Protein AF-X1N1Y5-F1 (afdb_monomer_lite)

pLDDT: mean 83.63, std 13.4, range [47.91, 96.69]

Organism: NCBI:txid412755

Radius of gyration: 16.86 Å; chains: 1; bounding box: 43×41×44 Å

Structure (mmCIF, N/CA/C/O backbone):
data_AF-X1N1Y5-F1
#
_entry.id   AF-X1N1Y5-F1
#
loop_
_atom_site.group_PDB
_atom_site.id
_atom_site.type_symbol
_atom_site.label_atom_id
_atom_site.label_alt_id
_atom_site.label_comp_id
_atom_site.label_asym_id
_atom_site.label_entity_id
_atom_site.label_seq_id
_atom_site.pdbx_PDB_ins_code
_atom_site.Cartn_x
_atom_site.Cartn_y
_atom_site.Cartn_z
_atom_site.occupancy
_atom_site.B_iso_or_equiv
_atom_site.auth_seq_id
_atom_site.auth_comp_id
_atom_site.auth_asym_id
_atom_site.auth_atom_id
_atom_site.pdbx_PDB_model_num
ATOM 1 N N . MET A 1 1 ? -21.617 -23.584 -15.419 1.00 47.91 1 MET A N 1
ATOM 2 C CA . MET A 1 1 ? -20.230 -23.102 -15.599 1.00 47.91 1 MET A CA 1
ATOM 3 C C . MET A 1 1 ? -20.031 -21.918 -14.669 1.00 47.91 1 MET A C 1
ATOM 5 O O . MET A 1 1 ? -20.830 -20.995 -14.746 1.00 47.91 1 MET A O 1
ATOM 9 N N . ALA A 1 2 ? -19.065 -21.965 -13.749 1.00 52.53 2 ALA A N 1
ATOM 10 C CA . ALA A 1 2 ? -18.782 -20.828 -12.872 1.00 52.53 2 ALA A CA 1
ATOM 11 C C . ALA A 1 2 ? -18.094 -19.715 -13.680 1.00 52.53 2 ALA A C 1
ATOM 13 O O . ALA A 1 2 ? -17.108 -19.966 -14.371 1.00 52.53 2 ALA A O 1
ATOM 14 N N . THR A 1 3 ? -18.635 -18.500 -13.631 1.00 65.06 3 THR A N 1
ATOM 15 C CA . THR A 1 3 ? -18.062 -17.338 -14.316 1.00 65.06 3 THR A CA 1
ATOM 16 C C . THR A 1 3 ? -16.810 -16.882 -13.567 1.00 65.06 3 THR A C 1
ATOM 18 O O . THR A 1 3 ? -16.913 -16.446 -12.425 1.00 65.06 3 THR A O 1
ATOM 21 N N . LEU A 1 4 ? -15.637 -16.958 -14.203 1.00 63.16 4 LEU A N 1
ATOM 22 C CA . LEU A 1 4 ? -14.380 -16.446 -13.639 1.00 63.16 4 LEU A CA 1
ATOM 23 C C . LEU A 1 4 ? -14.504 -14.953 -13.303 1.00 63.16 4 LEU A C 1
ATOM 25 O O . LEU A 1 4 ? -14.965 -14.160 -14.145 1.00 63.16 4 LEU A O 1
ATOM 29 N N . THR A 1 5 ? -14.058 -14.567 -12.105 1.00 71.81 5 THR A N 1
ATOM 30 C CA . THR A 1 5 ? -14.038 -13.164 -11.668 1.00 71.81 5 THR A CA 1
ATOM 31 C C . THR A 1 5 ? -13.034 -12.349 -12.500 1.00 71.81 5 THR A C 1
ATOM 33 O O . THR A 1 5 ? -12.169 -12.905 -13.181 1.00 71.81 5 THR A O 1
ATOM 36 N N . LYS A 1 6 ? -13.134 -11.008 -12.482 1.00 68.38 6 LYS A N 1
ATOM 37 C CA . LYS A 1 6 ? -12.163 -10.117 -13.163 1.00 68.38 6 LYS A CA 1
ATOM 38 C C . LYS A 1 6 ? -10.731 -10.389 -12.680 1.00 68.38 6 LYS A C 1
ATOM 40 O O . LYS A 1 6 ? -9.799 -10.400 -13.482 1.00 68.38 6 LYS A O 1
ATOM 45 N N . HIS A 1 7 ? -10.590 -10.661 -11.386 1.00 69.00 7 HIS A N 1
ATOM 46 C CA . HIS A 1 7 ? -9.356 -11.086 -10.745 1.00 69.00 7 HIS A CA 1
ATOM 47 C C . HIS A 1 7 ? -8.820 -12.410 -11.322 1.00 69.00 7 HIS A C 1
ATOM 49 O O . HIS A 1 7 ? -7.694 -12.438 -11.820 1.00 69.00 7 HIS A O 1
ATOM 55 N N . ASP A 1 8 ? -9.641 -13.465 -11.370 1.00 68.62 8 ASP A N 1
ATOM 56 C CA . ASP A 1 8 ? -9.207 -14.787 -11.856 1.00 68.62 8 ASP A CA 1
ATOM 57 C C . ASP A 1 8 ? -8.721 -14.739 -13.312 1.00 68.62 8 ASP A C 1
ATOM 59 O O . ASP A 1 8 ? -7.741 -15.387 -13.681 1.00 68.62 8 ASP A O 1
ATOM 63 N N . ARG A 1 9 ? -9.369 -13.913 -14.146 1.00 63.34 9 ARG A N 1
ATOM 64 C CA . ARG A 1 9 ? -8.957 -13.704 -15.544 1.00 63.34 9 ARG A CA 1
ATOM 65 C C . ARG A 1 9 ? -7.604 -13.009 -15.659 1.00 63.34 9 ARG A C 1
ATOM 67 O O . ARG A 1 9 ? -6.833 -13.348 -16.551 1.00 63.34 9 ARG A O 1
ATOM 74 N N . ARG A 1 10 ? -7.304 -12.041 -14.785 1.00 68.25 10 ARG A N 1
ATOM 75 C CA . ARG A 1 10 ? -5.994 -11.369 -14.767 1.00 68.25 10 ARG A CA 1
ATOM 76 C C . ARG A 1 10 ? -4.899 -12.328 -14.340 1.00 68.25 10 ARG A C 1
ATOM 78 O O . ARG A 1 10 ? -3.896 -12.432 -15.044 1.00 68.25 10 ARG A O 1
ATOM 85 N N . LYS A 1 11 ? -5.139 -13.077 -13.264 1.00 65.44 11 LYS A N 1
ATOM 86 C CA . LYS A 1 11 ? -4.197 -14.059 -12.726 1.00 65.44 11 LYS A CA 1
ATOM 87 C C . LYS A 1 11 ? -3.811 -15.123 -13.755 1.00 65.44 11 LYS A C 1
ATOM 89 O O . LYS A 1 11 ? -2.637 -15.427 -13.890 1.00 65.44 11 LYS A O 1
ATOM 94 N N . ALA A 1 12 ? -4.765 -15.602 -14.556 1.00 59.91 12 ALA A N 1
ATOM 95 C CA . ALA A 1 12 ? -4.506 -16.572 -15.626 1.00 59.91 12 ALA A CA 1
ATOM 96 C C . ALA A 1 12 ? -3.593 -16.053 -16.757 1.00 59.91 12 ALA A C 1
ATOM 98 O O . ALA A 1 12 ? -3.075 -16.837 -17.545 1.00 59.91 12 ALA A O 1
ATOM 99 N N . THR A 1 13 ? -3.419 -14.735 -16.867 1.00 61.59 13 THR A N 1
ATOM 100 C CA . THR A 1 13 ? -2.627 -14.095 -17.931 1.00 61.59 13 THR A CA 1
ATOM 101 C C . THR A 1 13 ? -1.347 -13.440 -17.431 1.00 61.59 13 THR A C 1
ATOM 103 O O . THR A 1 13 ? -0.553 -12.970 -18.244 1.00 61.59 13 THR A O 1
ATOM 106 N N . PHE A 1 14 ? -1.168 -13.363 -16.114 1.00 65.06 14 PHE A N 1
ATOM 107 C CA . PHE A 1 14 ? 0.020 -12.795 -15.510 1.00 65.06 14 PHE A CA 1
ATOM 108 C C . PHE A 1 14 ? 1.018 -13.914 -15.238 1.00 65.06 14 PHE A C 1
ATOM 110 O O . PHE A 1 14 ? 0.713 -14.857 -14.512 1.00 65.06 14 PHE A O 1
ATOM 117 N N . ILE A 1 15 ? 2.205 -13.808 -15.823 1.00 61.16 15 ILE A N 1
ATOM 118 C CA . ILE A 1 15 ? 3.292 -14.755 -15.598 1.00 61.16 15 ILE A CA 1
ATOM 119 C C . ILE A 1 15 ? 4.326 -14.009 -14.765 1.00 61.16 15 ILE A C 1
ATOM 121 O O . ILE A 1 15 ? 5.129 -13.257 -15.315 1.00 61.16 15 ILE A O 1
ATOM 125 N N . ALA A 1 16 ? 4.267 -14.179 -13.442 1.00 63.38 16 ALA A N 1
ATOM 126 C CA . ALA A 1 16 ? 5.407 -13.833 -12.602 1.00 63.38 16 ALA A CA 1
ATOM 127 C C . ALA A 1 16 ? 6.584 -14.693 -13.071 1.00 63.38 16 ALA A C 1
ATOM 129 O O . ALA A 1 16 ? 6.420 -15.898 -13.282 1.00 63.38 16 ALA A O 1
ATOM 130 N N . GLN A 1 17 ? 7.738 -14.076 -13.299 1.00 65.62 17 GLN A N 1
ATOM 131 C CA . GLN A 1 17 ? 8.935 -14.846 -13.607 1.00 65.62 17 GLN A CA 1
ATOM 132 C C . GLN A 1 17 ? 9.501 -15.378 -12.292 1.00 65.62 17 GLN A C 1
ATOM 134 O O . GLN A 1 17 ? 9.449 -14.693 -11.271 1.00 65.62 17 GLN A O 1
ATOM 139 N N . GLU A 1 18 ? 10.047 -16.595 -12.307 1.00 68.62 18 GLU A N 1
ATOM 140 C CA . GLU A 1 18 ? 10.907 -17.078 -11.223 1.00 68.62 18 GLU A CA 1
ATOM 141 C C . GLU A 1 18 ? 12.220 -16.283 -11.273 1.00 68.62 18 GLU A C 1
ATOM 143 O O . GLU A 1 18 ? 13.237 -16.727 -11.800 1.00 68.62 18 GLU A O 1
ATOM 148 N N . TRP A 1 19 ? 12.156 -15.038 -10.811 1.00 77.44 19 TRP A N 1
ATOM 149 C CA . TRP A 1 19 ? 13.272 -14.114 -10.722 1.00 77.44 19 TRP A CA 1
ATOM 150 C C . TRP A 1 19 ? 13.382 -13.634 -9.275 1.00 77.44 19 TRP A C 1
ATOM 152 O O . TRP A 1 19 ? 12.407 -13.165 -8.686 1.00 77.44 19 TRP A O 1
ATOM 162 N N . GLU A 1 20 ? 14.572 -13.765 -8.694 1.00 80.81 20 GLU A N 1
ATOM 163 C CA . GLU A 1 20 ? 14.872 -13.237 -7.365 1.00 80.81 20 GLU A CA 1
ATOM 164 C C . GLU A 1 20 ? 15.612 -11.903 -7.511 1.00 80.81 20 GLU A C 1
ATOM 166 O O . GLU A 1 20 ? 16.655 -11.860 -8.173 1.00 80.81 20 GLU A O 1
ATOM 171 N N . PRO A 1 21 ? 15.097 -10.812 -6.918 1.00 82.56 21 PRO A N 1
ATOM 172 C CA . PRO A 1 21 ? 15.720 -9.507 -7.037 1.00 82.56 21 PRO A CA 1
ATOM 173 C C . PRO A 1 21 ? 17.034 -9.476 -6.260 1.00 82.56 21 PRO A C 1
ATOM 175 O O . PRO A 1 21 ? 17.125 -9.975 -5.136 1.00 82.56 21 PRO A O 1
ATOM 178 N N . THR A 1 22 ? 18.058 -8.860 -6.845 1.00 85.00 22 THR A N 1
ATOM 179 C CA . THR A 1 22 ? 19.325 -8.631 -6.149 1.00 85.00 22 THR A CA 1
ATOM 180 C C . THR A 1 22 ? 19.200 -7.456 -5.176 1.00 85.00 22 THR A C 1
ATOM 182 O O . THR A 1 22 ? 18.250 -6.672 -5.227 1.00 85.00 22 THR A O 1
ATOM 185 N N . ASN A 1 23 ? 20.192 -7.274 -4.299 1.00 80.44 23 ASN A N 1
ATOM 186 C CA . ASN A 1 23 ? 20.253 -6.073 -3.460 1.00 80.44 23 ASN A CA 1
ATOM 187 C C . ASN A 1 23 ? 20.317 -4.782 -4.294 1.00 80.44 23 ASN A C 1
ATOM 189 O O . ASN A 1 23 ? 19.786 -3.766 -3.865 1.00 80.44 23 ASN A O 1
ATOM 193 N N . GLU A 1 24 ? 20.929 -4.812 -5.479 1.00 81.75 24 GLU A N 1
ATOM 194 C CA . GLU A 1 24 ? 21.005 -3.647 -6.369 1.00 81.75 24 GLU A CA 1
ATOM 195 C C . GLU A 1 24 ? 19.633 -3.299 -6.963 1.00 81.75 24 GLU A C 1
ATOM 197 O O . GLU A 1 24 ? 19.314 -2.124 -7.136 1.00 81.75 24 GLU A O 1
ATOM 202 N N . ASP A 1 25 ? 18.784 -4.305 -7.199 1.00 79.56 25 ASP A N 1
ATOM 203 C CA . ASP A 1 25 ? 17.403 -4.097 -7.647 1.00 79.56 25 ASP A CA 1
ATOM 204 C C . ASP A 1 25 ? 16.499 -3.564 -6.525 1.00 79.56 25 ASP A C 1
ATOM 206 O O . ASP A 1 25 ? 15.537 -2.847 -6.790 1.00 79.56 25 ASP A O 1
ATOM 210 N N . LEU A 1 26 ? 16.786 -3.912 -5.268 1.00 80.38 26 LEU A N 1
ATOM 211 C CA . LEU A 1 26 ? 16.007 -3.460 -4.110 1.00 80.38 26 LEU A CA 1
ATOM 212 C C . LEU A 1 26 ? 16.458 -2.096 -3.581 1.00 80.38 26 LEU A C 1
ATOM 214 O O . LEU A 1 26 ? 15.669 -1.392 -2.961 1.00 80.38 26 LEU A O 1
ATOM 218 N N . PHE A 1 27 ? 17.713 -1.712 -3.808 1.00 79.69 27 PHE A N 1
ATOM 219 C CA . PHE A 1 27 ? 18.309 -0.533 -3.193 1.00 79.69 27 PHE A CA 1
ATOM 220 C C . PHE A 1 27 ? 19.074 0.298 -4.229 1.00 79.69 27 PHE A C 1
ATOM 222 O O . PHE A 1 27 ? 20.283 0.154 -4.394 1.00 79.69 27 PHE A O 1
ATOM 229 N N . ILE A 1 28 ? 18.382 1.236 -4.892 1.00 69.44 28 ILE A N 1
ATOM 230 C CA . ILE A 1 28 ? 19.045 2.219 -5.779 1.00 69.44 28 ILE A CA 1
ATOM 231 C C . ILE A 1 28 ? 19.980 3.140 -4.991 1.00 69.44 28 ILE A C 1
ATOM 233 O O . ILE A 1 28 ? 21.003 3.603 -5.492 1.00 69.44 28 ILE A O 1
ATOM 237 N N . ARG A 1 29 ? 19.605 3.446 -3.751 1.00 66.25 29 ARG A N 1
ATOM 238 C CA . ARG A 1 29 ? 20.413 4.218 -2.810 1.00 66.25 29 ARG A CA 1
ATOM 239 C C . ARG A 1 29 ? 20.795 3.302 -1.666 1.00 66.25 29 ARG A C 1
ATOM 241 O O . ARG A 1 29 ? 20.052 2.370 -1.357 1.00 66.25 29 ARG A O 1
ATOM 248 N N . LYS A 1 30 ? 21.931 3.575 -1.019 1.00 59.78 30 LYS A N 1
ATOM 249 C CA . LYS A 1 30 ? 22.292 2.828 0.185 1.00 59.78 30 LYS A CA 1
ATOM 250 C C . LYS A 1 30 ? 21.134 2.948 1.179 1.00 59.78 30 LYS A C 1
ATOM 252 O O . LYS A 1 30 ? 20.719 4.079 1.463 1.00 59.78 30 LYS A O 1
ATOM 257 N N . PRO A 1 31 ? 20.616 1.829 1.717 1.00 53.34 31 PRO A N 1
ATOM 258 C CA . PRO A 1 31 ? 19.735 1.923 2.867 1.00 53.34 31 PRO A CA 1
ATOM 259 C C . PRO A 1 31 ? 20.483 2.754 3.921 1.00 53.34 31 PRO A C 1
ATOM 261 O O . PRO A 1 31 ? 21.704 2.644 4.034 1.00 53.34 31 PRO A O 1
ATOM 264 N N . TYR A 1 32 ? 19.778 3.636 4.628 1.00 52.50 32 TYR A N 1
ATOM 265 C CA . TYR A 1 32 ? 20.315 4.537 5.665 1.00 52.50 32 TYR A CA 1
ATOM 266 C C . TYR A 1 32 ? 20.974 5.856 5.214 1.00 52.50 32 TYR A C 1
ATOM 268 O O . TYR A 1 32 ? 21.349 6.640 6.086 1.00 52.50 32 TYR A O 1
ATOM 276 N N . GLU A 1 33 ? 21.065 6.180 3.919 1.00 55.12 33 GLU A N 1
ATOM 277 C CA . GLU A 1 33 ? 21.227 7.595 3.545 1.00 55.12 33 GLU A CA 1
ATOM 278 C C . GLU A 1 33 ? 19.933 8.331 3.910 1.00 55.12 33 GLU A C 1
ATOM 280 O O . GLU A 1 33 ? 18.844 7.907 3.519 1.00 55.12 33 GLU A O 1
ATOM 285 N N . THR A 1 34 ? 20.032 9.383 4.728 1.00 54.69 34 THR A N 1
ATOM 286 C CA . THR A 1 34 ? 18.868 10.153 5.177 1.00 54.69 34 THR A CA 1
ATOM 287 C C . THR A 1 34 ? 18.046 10.579 3.968 1.00 54.69 34 THR A C 1
ATOM 289 O O . THR A 1 34 ? 18.563 11.218 3.047 1.00 54.69 34 THR A O 1
ATOM 292 N N . GLU A 1 35 ? 16.762 10.208 3.951 1.00 54.19 35 GLU A N 1
ATOM 293 C CA . GLU A 1 35 ? 15.853 10.683 2.918 1.00 54.19 35 GLU A CA 1
ATOM 294 C C . GLU A 1 35 ? 15.901 12.205 2.893 1.00 54.19 35 GLU A C 1
ATOM 296 O O . GLU A 1 35 ? 15.598 12.877 3.882 1.00 54.19 35 GLU A O 1
ATOM 301 N N . ARG A 1 36 ? 16.315 12.758 1.752 1.00 54.81 36 ARG A N 1
ATOM 302 C CA . ARG A 1 36 ? 16.158 14.184 1.503 1.00 54.81 36 ARG A CA 1
ATOM 303 C C . ARG A 1 36 ? 14.665 14.426 1.355 1.00 54.81 36 ARG A C 1
ATOM 305 O O . ARG A 1 36 ? 14.071 13.991 0.373 1.00 54.81 36 ARG A O 1
ATOM 312 N N . THR A 1 37 ? 14.080 15.115 2.325 1.00 54.22 37 THR A N 1
ATOM 313 C CA . THR A 1 37 ? 12.660 15.493 2.354 1.00 54.22 37 THR A CA 1
ATOM 314 C C . THR A 1 37 ? 12.238 16.370 1.173 1.00 54.22 37 THR A C 1
ATOM 316 O O . THR A 1 37 ? 11.045 16.519 0.934 1.00 54.22 37 THR A O 1
ATOM 319 N N . ASP A 1 38 ? 13.203 16.888 0.406 1.00 53.03 38 ASP A N 1
ATOM 320 C CA . ASP A 1 38 ? 12.993 17.828 -0.699 1.00 53.03 38 ASP A CA 1
ATOM 321 C C . ASP A 1 38 ? 13.296 17.209 -2.072 1.00 53.03 38 ASP A C 1
ATOM 323 O O . ASP A 1 38 ? 13.673 17.911 -3.012 1.00 53.03 38 ASP A O 1
ATOM 327 N N . SER A 1 39 ? 13.186 15.884 -2.211 1.00 60.94 39 SER A N 1
ATOM 328 C CA . SER A 1 39 ? 13.459 15.259 -3.503 1.00 60.94 39 SER A CA 1
ATOM 329 C C . SER A 1 39 ? 12.374 15.594 -4.522 1.00 60.94 39 SER A C 1
ATOM 331 O O . SER A 1 39 ? 11.194 15.317 -4.299 1.00 60.94 39 SER A O 1
ATOM 333 N N . THR A 1 40 ? 12.768 16.164 -5.659 1.00 66.50 40 THR A N 1
ATOM 334 C CA . THR A 1 40 ? 11.831 16.451 -6.754 1.00 66.50 40 THR A CA 1
ATOM 335 C C . THR A 1 40 ? 11.291 15.155 -7.369 1.00 66.50 40 THR A C 1
ATOM 337 O O . THR A 1 40 ? 11.913 14.095 -7.262 1.00 66.50 40 THR A O 1
ATOM 340 N N . LEU A 1 41 ? 10.167 15.241 -8.093 1.00 71.25 41 LEU A N 1
ATOM 341 C CA . LEU A 1 41 ? 9.625 14.131 -8.893 1.00 71.25 41 LEU A CA 1
ATOM 342 C C . LEU A 1 41 ? 10.714 13.433 -9.732 1.00 71.25 41 LEU A C 1
ATOM 344 O O . LEU A 1 41 ? 10.756 12.208 -9.798 1.00 71.25 41 LEU A O 1
ATOM 348 N N . TYR A 1 42 ? 11.622 14.207 -10.332 1.00 74.81 42 TYR A N 1
ATOM 349 C CA . TYR A 1 42 ? 12.708 13.688 -11.165 1.00 74.81 42 TYR A CA 1
ATOM 350 C C . TYR A 1 42 ? 13.728 12.856 -10.383 1.00 74.81 42 TYR A C 1
ATOM 352 O O . TYR A 1 42 ? 14.263 11.889 -10.916 1.00 74.81 42 TYR A O 1
ATOM 360 N N . GLU A 1 43 ? 13.982 13.195 -9.120 1.00 77.69 43 GLU A N 1
ATOM 361 C CA . GLU A 1 43 ? 14.930 12.463 -8.275 1.00 77.69 43 GLU A CA 1
ATOM 362 C C . GLU A 1 43 ? 14.352 11.150 -7.737 1.00 77.69 43 GLU A C 1
ATOM 364 O O . GLU A 1 43 ? 15.111 10.215 -7.468 1.00 77.69 43 GLU A O 1
ATOM 369 N N . LYS A 1 44 ? 13.023 11.084 -7.579 1.00 81.06 44 LYS A N 1
ATOM 370 C CA . LYS A 1 44 ? 12.291 9.885 -7.142 1.00 81.06 44 LYS A CA 1
ATOM 371 C C . LYS A 1 44 ? 11.923 8.955 -8.292 1.00 81.06 44 LYS A C 1
ATOM 373 O O . LYS A 1 44 ? 11.738 7.763 -8.074 1.00 81.06 44 LYS A O 1
ATOM 378 N N . LEU A 1 45 ? 11.882 9.462 -9.523 1.00 86.81 45 LEU A N 1
ATOM 379 C CA . LEU A 1 45 ? 11.486 8.676 -10.685 1.00 86.81 45 LEU A CA 1
ATOM 380 C C . LEU A 1 45 ? 12.315 7.390 -10.893 1.00 86.81 45 LEU A C 1
ATOM 382 O O . LEU A 1 45 ? 11.698 6.355 -11.142 1.00 86.81 45 LEU A O 1
ATOM 386 N N . PRO A 1 46 ? 13.659 7.381 -10.754 1.00 88.94 46 PRO A N 1
ATOM 387 C CA . PRO A 1 46 ? 14.429 6.140 -10.851 1.00 88.94 46 PRO A CA 1
ATOM 388 C C . PRO A 1 46 ? 14.010 5.106 -9.799 1.00 88.94 46 PRO A C 1
ATOM 390 O O . PRO A 1 46 ? 13.812 3.944 -10.136 1.00 88.94 46 PRO A O 1
ATOM 393 N N . GLU A 1 47 ? 13.806 5.544 -8.551 1.00 88.81 47 GLU A N 1
ATOM 394 C CA . GLU A 1 47 ? 13.327 4.711 -7.434 1.00 88.81 47 GLU A CA 1
ATOM 395 C C . GLU A 1 47 ? 11.973 4.081 -7.761 1.00 88.81 47 GLU A C 1
ATOM 397 O O . GLU A 1 47 ? 11.800 2.867 -7.669 1.00 88.81 47 GLU A O 1
ATOM 402 N N . TRP A 1 48 ? 11.034 4.893 -8.244 1.00 91.38 48 TRP A N 1
ATOM 403 C CA . TRP A 1 48 ? 9.704 4.432 -8.630 1.00 91.38 48 TRP A CA 1
ATOM 404 C C . TRP A 1 48 ? 9.729 3.435 -9.780 1.00 91.38 48 TRP A C 1
ATOM 406 O O . TRP A 1 48 ? 9.000 2.445 -9.736 1.00 91.38 48 TRP A O 1
ATOM 416 N N . LEU A 1 49 ? 10.556 3.671 -10.800 1.00 93.12 49 LEU A N 1
ATOM 417 C CA . LEU A 1 49 ? 10.636 2.791 -11.963 1.00 93.12 49 LEU A CA 1
ATOM 418 C C . LEU A 1 49 ? 11.293 1.453 -11.633 1.00 93.12 49 LEU A C 1
ATOM 420 O O . LEU A 1 49 ? 10.815 0.421 -12.106 1.00 93.12 49 LEU A O 1
ATOM 424 N N . THR A 1 50 ? 12.333 1.442 -10.800 1.00 93.12 50 THR A N 1
ATOM 425 C CA . THR A 1 50 ? 12.942 0.189 -10.337 1.00 93.12 50 THR A CA 1
ATOM 426 C C . THR A 1 50 ? 11.978 -0.592 -9.457 1.00 93.12 50 THR A C 1
ATOM 428 O O . THR A 1 50 ? 11.758 -1.772 -9.719 1.00 93.12 50 THR A O 1
ATOM 431 N N . ASN A 1 51 ? 11.320 0.060 -8.492 1.00 94.31 51 ASN A N 1
ATOM 432 C CA . ASN A 1 51 ? 10.297 -0.592 -7.674 1.00 94.31 51 ASN A CA 1
ATOM 433 C C . ASN A 1 51 ? 9.186 -1.180 -8.546 1.00 94.31 51 ASN A C 1
ATOM 435 O O . ASN A 1 51 ? 8.817 -2.339 -8.377 1.00 94.31 51 ASN A O 1
ATOM 439 N N . TRP A 1 52 ? 8.694 -0.412 -9.524 1.00 94.56 52 TRP A N 1
ATOM 440 C CA . TRP A 1 52 ? 7.686 -0.888 -10.467 1.00 94.56 52 TRP A CA 1
ATOM 441 C C . TRP A 1 52 ? 8.159 -2.123 -11.231 1.00 94.56 52 TRP A C 1
ATOM 443 O O . TRP A 1 52 ? 7.418 -3.101 -11.314 1.00 94.56 52 TRP A O 1
ATOM 453 N N . ARG A 1 53 ? 9.393 -2.107 -11.756 1.00 93.38 53 ARG A N 1
ATOM 454 C CA . ARG A 1 53 ? 9.980 -3.244 -12.475 1.00 93.38 53 ARG A CA 1
ATOM 455 C C . ARG A 1 53 ? 10.045 -4.480 -11.582 1.00 93.38 53 ARG A C 1
ATOM 457 O O . ARG A 1 53 ? 9.557 -5.528 -11.988 1.00 93.38 53 ARG A O 1
ATOM 464 N N . VAL A 1 54 ? 10.581 -4.360 -10.368 1.00 92.56 54 VAL A N 1
ATOM 465 C CA . VAL A 1 54 ? 10.693 -5.492 -9.434 1.00 92.56 54 VAL A CA 1
ATOM 466 C C . VAL A 1 54 ? 9.317 -6.027 -9.050 1.00 92.56 54 VAL A C 1
ATOM 468 O O . VAL A 1 54 ? 9.101 -7.241 -9.036 1.00 92.56 54 VAL A O 1
ATOM 471 N N . ASN A 1 55 ? 8.366 -5.137 -8.769 1.00 93.06 55 ASN A N 1
ATOM 472 C CA . ASN A 1 55 ? 6.994 -5.514 -8.450 1.00 93.06 55 ASN A CA 1
ATOM 473 C C . ASN A 1 55 ? 6.342 -6.253 -9.621 1.00 93.06 55 ASN A C 1
ATOM 475 O O . ASN A 1 55 ? 5.712 -7.286 -9.410 1.00 93.06 55 ASN A O 1
ATOM 479 N N . TYR A 1 56 ? 6.540 -5.773 -10.849 1.00 90.75 56 TYR A N 1
ATOM 480 C CA . TYR A 1 56 ? 6.044 -6.418 -12.059 1.00 90.75 56 TYR A CA 1
ATOM 481 C C . TYR A 1 56 ? 6.709 -7.781 -12.312 1.00 90.75 56 TYR A C 1
ATOM 483 O O . TYR A 1 56 ? 6.022 -8.744 -12.618 1.00 90.75 56 TYR A O 1
ATOM 491 N N . GLU A 1 57 ? 8.025 -7.906 -12.171 1.00 86.94 57 GLU A N 1
ATOM 492 C CA . GLU A 1 57 ? 8.731 -9.152 -12.501 1.00 86.94 57 GLU A CA 1
ATOM 493 C C . GLU A 1 57 ? 8.538 -10.241 -11.429 1.00 86.94 57 GLU A C 1
ATOM 495 O O . GLU A 1 57 ? 8.444 -11.418 -11.778 1.00 86.94 57 GLU A O 1
ATOM 500 N N . THR A 1 58 ? 8.422 -9.859 -10.147 1.00 79.81 58 THR A N 1
ATOM 501 C CA . THR A 1 58 ? 8.491 -10.809 -9.012 1.00 79.81 58 THR A CA 1
ATOM 502 C C . THR A 1 58 ? 7.223 -10.939 -8.185 1.00 79.81 58 THR A C 1
ATOM 504 O O . THR A 1 58 ? 6.863 -12.037 -7.773 1.00 79.81 58 THR A O 1
ATOM 507 N N . ILE A 1 59 ? 6.561 -9.824 -7.874 1.00 80.81 59 ILE A N 1
ATOM 508 C CA . ILE A 1 59 ? 5.411 -9.830 -6.959 1.00 80.81 59 ILE A CA 1
ATOM 509 C C . ILE A 1 59 ? 4.129 -10.087 -7.745 1.00 80.81 59 ILE A C 1
ATOM 511 O O . ILE A 1 59 ? 3.223 -10.782 -7.280 1.00 80.81 59 ILE A O 1
ATOM 515 N N . GLY A 1 60 ? 4.068 -9.513 -8.942 1.00 77.12 60 GLY A N 1
ATOM 516 C CA . GLY A 1 60 ? 2.865 -9.398 -9.732 1.00 77.12 60 GLY A CA 1
ATOM 517 C C . GLY A 1 60 ? 1.794 -8.522 -9.095 1.00 77.12 60 GLY A C 1
ATOM 518 O O . GLY A 1 60 ? 1.932 -7.995 -7.990 1.00 77.12 60 GLY A O 1
ATOM 519 N N . PHE A 1 61 ? 0.692 -8.362 -9.825 1.00 82.19 61 PHE A N 1
ATOM 520 C CA . PHE A 1 61 ? -0.470 -7.604 -9.373 1.00 82.19 61 PHE A CA 1
ATOM 521 C C . PHE A 1 61 ? -1.674 -8.542 -9.278 1.00 82.19 61 PHE A C 1
ATOM 523 O O . PHE A 1 61 ? -2.282 -8.891 -10.288 1.00 82.19 61 PHE A O 1
ATOM 530 N N . ASP A 1 62 ? -1.992 -8.978 -8.057 1.00 77.44 62 ASP A N 1
ATOM 531 C CA . ASP A 1 62 ? -3.071 -9.937 -7.788 1.00 77.44 62 ASP A CA 1
ATOM 532 C C . ASP A 1 62 ? -4.446 -9.295 -8.056 1.00 77.44 62 ASP A C 1
ATOM 534 O O . ASP A 1 62 ? -5.109 -9.570 -9.061 1.00 77.44 62 ASP A O 1
ATOM 538 N N . ARG A 1 63 ? -4.868 -8.378 -7.182 1.00 91.44 63 ARG A N 1
ATOM 539 C CA . ARG A 1 63 ? -6.128 -7.628 -7.284 1.00 91.44 63 ARG A CA 1
ATOM 540 C C . ARG A 1 63 ? -5.846 -6.170 -7.574 1.00 91.44 63 ARG A C 1
ATOM 542 O O . ARG A 1 63 ? -4.827 -5.642 -7.142 1.00 91.44 63 ARG A O 1
ATOM 549 N N . THR A 1 64 ? -6.754 -5.488 -8.256 1.00 93.62 64 THR A N 1
ATOM 550 C CA . THR A 1 64 ? -6.659 -4.025 -8.373 1.00 93.62 64 THR A CA 1
ATOM 551 C C . THR A 1 64 ? -7.585 -3.346 -7.397 1.00 93.62 64 THR A C 1
ATOM 553 O O . THR A 1 64 ? -8.493 -3.979 -6.871 1.00 93.62 64 THR A O 1
ATOM 556 N N . ILE A 1 65 ? -7.405 -2.046 -7.178 1.00 92.31 65 ILE A N 1
ATOM 557 C CA . ILE A 1 65 ? -8.302 -1.294 -6.295 1.00 92.31 65 ILE A CA 1
ATOM 558 C C . ILE A 1 65 ? -9.784 -1.378 -6.711 1.00 92.31 65 ILE A C 1
ATOM 560 O O . ILE A 1 65 ? -10.670 -1.272 -5.876 1.00 92.31 65 ILE A O 1
ATOM 564 N N . GLU A 1 66 ? -10.080 -1.659 -7.980 1.00 91.12 66 GLU A N 1
ATOM 565 C CA . GLU A 1 66 ? -11.453 -1.914 -8.439 1.00 91.12 66 GLU A CA 1
ATOM 566 C C . GLU A 1 66 ? -12.082 -3.184 -7.837 1.00 91.12 66 GLU A C 1
ATOM 568 O O . GLU A 1 66 ? -13.305 -3.300 -7.817 1.00 91.12 66 GLU A O 1
ATOM 573 N N . ASP A 1 67 ? -11.265 -4.137 -7.377 1.00 92.88 67 ASP A N 1
ATOM 574 C CA . ASP A 1 67 ? -11.716 -5.349 -6.685 1.00 92.88 67 ASP A CA 1
ATOM 575 C C . ASP A 1 67 ? -11.882 -5.124 -5.170 1.00 92.88 67 ASP A C 1
ATOM 577 O O . ASP A 1 67 ? -12.332 -6.030 -4.464 1.00 92.88 67 ASP A O 1
ATOM 581 N N . LEU A 1 68 ? -11.483 -3.956 -4.646 1.00 92.12 68 LEU A N 1
ATOM 582 C CA . LEU A 1 68 ? -11.621 -3.639 -3.228 1.00 92.12 68 LEU A CA 1
ATOM 583 C C . LEU A 1 68 ? -13.117 -3.625 -2.861 1.00 92.12 68 LEU A C 1
ATOM 585 O O . LEU A 1 68 ? -13.912 -2.982 -3.558 1.00 92.12 68 LEU A O 1
ATOM 589 N N . PRO A 1 69 ? -13.540 -4.317 -1.784 1.00 90.56 69 PRO A N 1
ATOM 590 C CA . PRO A 1 69 ? -14.933 -4.304 -1.366 1.00 90.56 69 PRO A CA 1
ATOM 591 C C . PRO A 1 69 ? -15.420 -2.876 -1.132 1.00 90.56 69 PRO A C 1
ATOM 593 O O . PRO A 1 69 ? -14.768 -2.091 -0.447 1.00 90.56 69 PRO A O 1
ATOM 596 N N . ARG A 1 70 ? -16.591 -2.536 -1.679 1.00 87.12 70 ARG A N 1
ATOM 597 C CA . ARG A 1 70 ? -17.209 -1.236 -1.409 1.00 87.12 70 ARG A CA 1
ATOM 598 C C . ARG A 1 70 ? -17.610 -1.169 0.055 1.00 87.12 70 ARG A C 1
ATOM 600 O O . ARG A 1 70 ? -18.479 -1.927 0.487 1.00 87.12 70 ARG A O 1
ATOM 607 N N . ILE A 1 71 ? -17.020 -0.232 0.783 1.00 83.94 71 ILE A N 1
ATOM 608 C CA . ILE A 1 71 ? -17.356 0.003 2.182 1.00 83.94 71 ILE A CA 1
ATOM 609 C C . ILE A 1 71 ? -18.419 1.103 2.256 1.00 83.94 71 ILE A C 1
ATOM 611 O O . ILE A 1 71 ? -18.381 2.075 1.501 1.00 83.94 71 ILE A O 1
ATOM 615 N N . LYS A 1 72 ? -19.433 0.904 3.103 1.00 83.81 72 LYS A N 1
ATOM 616 C CA . LYS A 1 72 ? -20.534 1.852 3.317 1.00 83.81 72 LYS A CA 1
ATOM 617 C C . LYS A 1 72 ? -20.376 2.520 4.679 1.00 83.81 72 LYS A C 1
ATOM 619 O O . LYS A 1 72 ? -19.929 1.876 5.622 1.00 83.81 72 LYS A O 1
ATOM 624 N N . GLY A 1 73 ? -20.837 3.762 4.786 1.00 90.00 73 GLY A N 1
ATOM 625 C CA . GLY A 1 73 ? -20.808 4.529 6.031 1.00 90.00 73 GLY A CA 1
ATOM 626 C C . GLY A 1 73 ? -19.670 5.551 6.079 1.00 90.00 73 GLY A C 1
ATOM 627 O O . GLY A 1 73 ? -18.994 5.772 5.070 1.00 90.00 73 GLY A O 1
ATOM 628 N N . PRO A 1 74 ? -19.488 6.220 7.228 1.00 93.94 74 PRO A N 1
ATOM 629 C CA . PRO A 1 74 ? -18.442 7.217 7.385 1.00 93.94 74 PRO A CA 1
ATOM 630 C C . PRO A 1 74 ? -17.060 6.561 7.301 1.00 93.94 74 PRO A C 1
ATOM 632 O O . PRO A 1 74 ? -16.843 5.453 7.796 1.00 93.94 74 PRO A O 1
ATOM 635 N N . THR A 1 75 ? -16.121 7.266 6.675 1.00 93.25 75 THR A N 1
ATOM 636 C CA . THR A 1 75 ? -14.722 6.848 6.558 1.00 93.25 75 THR A CA 1
ATOM 637 C C . THR A 1 75 ? -13.828 7.937 7.129 1.00 93.25 75 THR A C 1
ATOM 639 O O . THR A 1 75 ? -14.018 9.113 6.820 1.00 93.25 75 THR A O 1
ATOM 642 N N . LEU A 1 76 ? -12.860 7.545 7.952 1.00 93.69 76 LEU A N 1
ATOM 643 C CA . LEU A 1 76 ? -11.770 8.401 8.396 1.00 93.69 76 LEU A CA 1
ATOM 644 C C . LEU A 1 76 ? -10.474 7.960 7.734 1.00 93.69 76 LEU A C 1
ATOM 646 O O . LEU A 1 76 ? -10.106 6.786 7.776 1.00 93.69 76 LEU A O 1
ATOM 650 N N . ILE A 1 77 ? -9.773 8.936 7.171 1.00 91.56 77 ILE A N 1
ATOM 651 C CA . ILE A 1 77 ? -8.411 8.779 6.680 1.00 91.56 77 ILE A CA 1
ATOM 652 C C . ILE A 1 77 ? -7.480 9.247 7.792 1.00 91.56 77 ILE A C 1
ATOM 654 O O . ILE A 1 77 ? -7.555 10.391 8.241 1.00 91.56 77 ILE A O 1
ATOM 658 N N . VAL A 1 78 ? -6.626 8.345 8.257 1.00 91.19 78 VAL A N 1
ATOM 659 C CA . VAL A 1 78 ? -5.691 8.586 9.347 1.00 91.19 78 VAL A CA 1
ATOM 660 C C . VAL A 1 78 ? -4.282 8.547 8.794 1.00 91.19 78 VAL A C 1
ATOM 662 O O . VAL A 1 78 ? -3.752 7.488 8.456 1.00 91.19 78 VAL A O 1
ATOM 665 N N . ASP A 1 79 ? -3.670 9.720 8.761 1.00 87.31 79 ASP A N 1
ATOM 666 C CA . ASP A 1 79 ? -2.242 9.879 8.545 1.00 87.31 79 ASP A CA 1
ATOM 667 C C . ASP A 1 79 ? -1.537 10.127 9.883 1.00 87.31 79 ASP A C 1
ATOM 669 O O . ASP A 1 79 ? -2.124 10.639 10.839 1.00 87.31 79 ASP A O 1
ATOM 673 N N . ASN A 1 80 ? -0.270 9.743 9.963 1.00 78.56 80 ASN A N 1
ATOM 674 C CA . ASN A 1 80 ? 0.567 9.954 11.131 1.00 78.56 80 ASN A CA 1
ATOM 675 C C . ASN A 1 80 ? 1.800 10.737 10.698 1.00 78.56 80 ASN A C 1
ATOM 677 O O . ASN A 1 80 ? 2.845 10.170 10.378 1.00 78.56 80 ASN A O 1
ATOM 681 N N . SER A 1 81 ? 1.657 12.060 10.664 1.00 66.31 81 SER A N 1
ATOM 682 C CA . SER A 1 81 ? 2.781 12.940 10.373 1.00 66.31 81 SER A CA 1
ATOM 683 C C . SER A 1 81 ? 3.840 12.847 11.478 1.00 66.31 81 SER A C 1
ATOM 685 O O . SER A 1 81 ? 3.560 12.494 12.625 1.00 66.31 81 SER A O 1
ATOM 687 N N . MET A 1 82 ? 5.085 13.194 11.142 1.00 60.19 82 MET A N 1
ATOM 688 C CA . MET A 1 82 ? 6.246 13.128 12.049 1.00 60.19 82 MET A CA 1
ATOM 689 C C . MET A 1 82 ? 6.096 13.955 13.339 1.00 60.19 8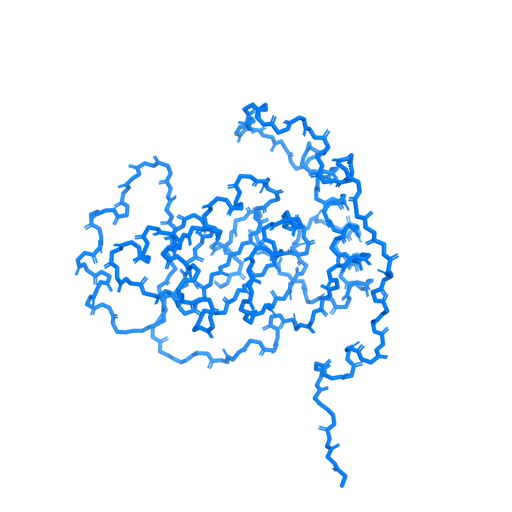2 MET A C 1
ATOM 691 O O . MET A 1 82 ? 6.941 13.870 14.224 1.00 60.19 82 MET A O 1
ATOM 695 N N . THR A 1 83 ? 5.041 14.763 13.462 1.00 60.34 83 THR A N 1
ATOM 696 C CA . THR A 1 83 ? 4.792 15.639 14.612 1.00 60.34 83 THR A CA 1
ATOM 697 C C . THR A 1 83 ? 4.116 14.932 15.792 1.00 60.34 83 THR A C 1
ATOM 699 O O . THR A 1 83 ? 3.902 15.565 16.825 1.00 60.34 83 THR A O 1
ATOM 702 N N . GLY A 1 84 ? 3.774 13.640 15.672 1.00 66.50 84 GLY A N 1
ATOM 703 C CA . GLY A 1 84 ? 3.205 12.853 16.777 1.00 66.50 84 GLY A CA 1
ATOM 704 C C . GLY A 1 84 ? 1.802 13.302 17.202 1.00 66.50 84 GLY A C 1
ATOM 705 O O . GLY A 1 84 ? 1.362 13.031 18.317 1.00 66.50 84 GLY A O 1
ATOM 706 N N . SER A 1 85 ? 1.080 14.012 16.331 1.00 78.12 85 SER A N 1
ATOM 707 C CA . SER A 1 85 ? -0.247 14.558 16.635 1.00 78.12 85 SER A CA 1
ATOM 708 C C . SER A 1 85 ? -1.324 13.484 16.812 1.00 78.12 85 SER A C 1
ATOM 710 O O . SER A 1 85 ? -2.306 13.732 17.514 1.00 78.12 85 SER A O 1
ATOM 712 N N . LEU A 1 86 ? -1.130 12.290 16.239 1.00 85.81 86 LEU A N 1
ATOM 713 C CA . LEU A 1 86 ? -2.096 11.190 16.296 1.00 85.81 86 LEU A CA 1
ATOM 714 C C . LEU A 1 86 ? -2.421 10.758 17.735 1.00 85.81 86 LEU A C 1
ATOM 716 O O . LEU A 1 86 ? -3.570 10.424 18.016 1.00 85.81 86 LEU A O 1
ATOM 720 N N . ASP A 1 87 ? -1.460 10.852 18.663 1.00 86.06 87 ASP A N 1
ATOM 721 C CA . ASP A 1 87 ? -1.646 10.484 20.076 1.00 86.06 87 ASP A CA 1
ATOM 722 C C . ASP A 1 87 ? -2.816 11.228 20.736 1.00 86.06 87 ASP A C 1
ATOM 724 O O . ASP A 1 87 ? -3.558 10.658 21.536 1.00 86.06 87 ASP A O 1
ATOM 728 N N . LYS A 1 88 ? -3.051 12.483 20.338 1.00 88.56 88 LYS A N 1
ATOM 729 C CA . LYS A 1 88 ? -4.146 13.312 20.865 1.00 88.56 88 LYS A CA 1
ATOM 730 C C . LYS A 1 88 ? -5.527 12.847 20.401 1.00 88.56 88 LYS A C 1
ATOM 732 O O . LYS A 1 88 ? -6.529 13.223 21.003 1.00 88.56 88 LYS A O 1
ATOM 737 N N . HIS A 1 89 ? -5.586 12.054 19.333 1.00 90.75 89 HIS A N 1
ATOM 738 C CA . HIS A 1 89 ? -6.826 11.614 18.701 1.00 90.75 89 HIS A CA 1
ATOM 739 C C . HIS A 1 89 ? -7.164 10.145 18.986 1.00 90.75 89 HIS A C 1
ATOM 741 O O . HIS A 1 89 ? -8.281 9.730 18.685 1.00 90.75 89 HIS A O 1
ATOM 747 N N . ILE A 1 90 ? -6.266 9.371 19.609 1.00 91.94 90 ILE A N 1
ATOM 748 C CA . ILE A 1 90 ? -6.457 7.930 19.865 1.00 91.94 90 ILE A CA 1
ATOM 749 C C . ILE A 1 90 ? -7.769 7.635 20.600 1.00 91.94 90 ILE A C 1
ATOM 751 O O . ILE A 1 90 ? -8.534 6.775 20.170 1.00 91.94 90 ILE A O 1
ATOM 755 N N . GLU A 1 91 ? -8.081 8.373 21.666 1.00 93.69 91 GLU A N 1
ATOM 756 C CA . GLU A 1 91 ? -9.301 8.125 22.449 1.00 93.69 91 GLU A CA 1
ATOM 757 C C . GLU A 1 91 ? -10.591 8.481 21.697 1.00 93.69 91 GLU A C 1
ATOM 759 O O . GLU A 1 91 ? -11.644 7.903 21.968 1.00 93.69 91 GLU A O 1
ATOM 764 N N . ALA A 1 92 ? -10.526 9.403 20.734 1.00 93.06 92 ALA A N 1
ATOM 765 C CA . ALA A 1 92 ? -11.643 9.675 19.834 1.00 93.06 92 ALA A CA 1
ATOM 766 C C . ALA A 1 92 ? -11.761 8.583 18.760 1.00 93.06 92 ALA A C 1
ATOM 768 O O . ALA A 1 92 ? -12.863 8.116 18.483 1.00 93.06 92 ALA A O 1
ATOM 769 N N . LEU A 1 93 ? -10.632 8.129 18.206 1.00 94.25 93 LEU A N 1
ATOM 770 C CA . LEU A 1 93 ? -10.586 7.079 17.187 1.00 94.25 93 LEU A CA 1
ATOM 771 C C . LEU A 1 93 ? -11.107 5.735 17.706 1.00 94.25 93 LEU A C 1
ATOM 773 O O . LEU A 1 93 ? -11.833 5.062 16.986 1.00 94.25 93 LEU A O 1
ATOM 777 N N . LYS A 1 94 ? -10.837 5.373 18.967 1.00 94.38 94 LYS A N 1
ATOM 778 C CA . LYS A 1 94 ? -11.411 4.165 19.597 1.00 94.38 94 LYS A CA 1
ATOM 779 C C . LYS A 1 94 ? -12.941 4.163 19.652 1.00 94.38 94 LYS A C 1
ATOM 781 O O . LYS A 1 94 ? -13.542 3.101 19.752 1.00 94.38 94 LYS A O 1
ATOM 786 N N . LYS A 1 95 ? -13.563 5.345 19.646 1.00 94.94 95 LYS A N 1
ATOM 787 C CA . LYS A 1 95 ? -15.023 5.520 19.701 1.00 94.94 95 LYS A CA 1
ATOM 788 C C . LYS A 1 95 ? -15.641 5.699 18.317 1.00 94.94 95 LYS A C 1
ATOM 790 O O . LYS A 1 95 ? -16.856 5.837 18.217 1.00 94.94 95 LYS A O 1
ATOM 795 N N . PHE A 1 96 ? -14.825 5.782 17.268 1.00 95.38 96 PHE A N 1
ATOM 796 C CA . PHE A 1 96 ? -15.317 6.001 15.921 1.00 95.38 96 PHE A CA 1
ATOM 797 C C . PHE A 1 96 ? -15.924 4.713 15.361 1.00 95.38 96 PHE A C 1
ATOM 799 O O . PHE A 1 96 ? -15.245 3.700 15.218 1.00 95.38 96 PHE A O 1
ATOM 806 N N . GLU A 1 97 ? -17.205 4.780 15.007 1.00 92.75 97 GLU A N 1
ATOM 807 C CA . GLU A 1 97 ? -17.914 3.706 14.321 1.00 92.75 97 GLU A CA 1
ATOM 808 C C . GLU A 1 97 ? -17.928 3.990 12.819 1.00 92.75 97 GLU A C 1
ATOM 810 O O . GLU A 1 97 ? -18.666 4.844 12.324 1.00 92.75 97 GLU A O 1
ATOM 815 N N . GLY A 1 98 ? -17.079 3.287 12.080 1.00 93.00 98 GLY A N 1
ATOM 816 C CA . GLY A 1 98 ? -16.9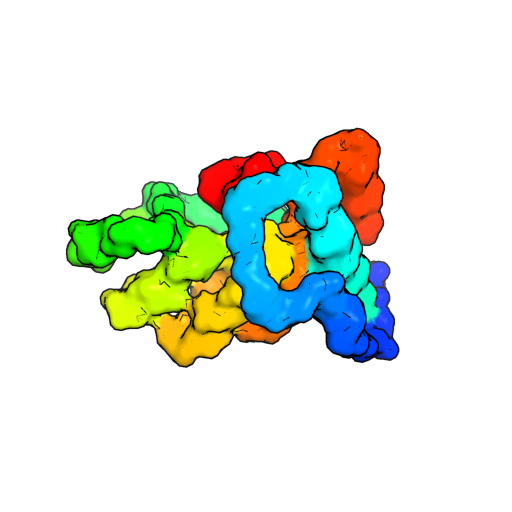63 3.461 10.642 1.00 93.00 98 GLY A CA 1
ATOM 817 C C . GLY A 1 98 ? -15.717 2.796 10.090 1.00 93.00 98 GLY A C 1
ATOM 818 O O . GLY A 1 98 ? -15.128 1.916 10.712 1.00 93.00 98 GLY A O 1
ATOM 819 N N . THR A 1 99 ? -15.324 3.230 8.900 1.00 94.62 99 THR A N 1
ATOM 820 C CA . THR A 1 99 ? -14.137 2.708 8.222 1.00 94.62 99 THR A CA 1
ATOM 821 C C . THR A 1 99 ? -12.922 3.535 8.581 1.00 94.62 99 THR A C 1
ATOM 823 O O . THR A 1 99 ? -12.938 4.753 8.417 1.00 94.62 99 THR A O 1
ATOM 826 N N . ILE A 1 100 ? -11.853 2.882 9.016 1.00 95.31 100 ILE A N 1
ATOM 827 C CA . ILE A 1 100 ? -10.559 3.521 9.222 1.00 95.31 100 ILE A CA 1
ATOM 828 C C . ILE A 1 100 ? -9.632 3.110 8.087 1.00 95.31 100 ILE A C 1
ATOM 830 O O . ILE A 1 100 ? -9.306 1.934 7.910 1.00 95.31 100 ILE A O 1
ATOM 834 N N . LEU A 1 101 ? -9.199 4.106 7.329 1.00 94.25 101 LEU A N 1
ATOM 835 C CA . LEU A 1 101 ? -8.159 3.989 6.327 1.00 94.25 101 LEU A CA 1
ATOM 836 C C . LEU A 1 101 ? -6.892 4.598 6.900 1.00 94.25 101 LEU A C 1
ATOM 838 O O . LEU A 1 101 ? -6.852 5.776 7.238 1.00 94.25 101 LEU A O 1
ATOM 842 N N . SER A 1 102 ? -5.854 3.790 7.015 1.00 93.56 102 SER A N 1
ATOM 843 C CA . SER A 1 102 ? -4.564 4.210 7.525 1.00 93.56 102 SER A CA 1
ATOM 844 C C . SER A 1 102 ? -3.588 4.473 6.385 1.00 93.56 102 SER A C 1
ATOM 846 O O . SER A 1 102 ? -3.460 3.664 5.469 1.00 93.56 102 SER A O 1
ATOM 848 N N . CYS A 1 103 ? -2.884 5.595 6.465 1.00 89.31 103 CYS A N 1
ATOM 849 C CA . CYS A 1 103 ? -1.824 5.979 5.545 1.00 89.31 103 CYS A CA 1
ATOM 850 C C . CYS A 1 103 ? -0.468 5.494 6.069 1.00 89.31 103 CYS A C 1
ATOM 852 O O . CYS A 1 103 ? -0.070 5.885 7.168 1.00 89.31 103 CYS A O 1
ATOM 854 N N . ASP A 1 104 ? 0.256 4.690 5.288 1.00 83.62 104 ASP A N 1
ATOM 855 C CA . ASP A 1 104 ? 1.656 4.313 5.512 1.00 83.62 104 ASP A CA 1
ATOM 856 C C . ASP A 1 104 ? 1.967 3.944 6.983 1.00 83.62 104 ASP A C 1
ATOM 858 O O . ASP A 1 104 ? 1.621 2.875 7.490 1.00 83.62 104 ASP A O 1
ATOM 862 N N . ARG A 1 105 ? 2.610 4.879 7.694 1.00 83.81 105 ARG A N 1
ATOM 863 C CA . ARG A 1 105 ? 3.104 4.768 9.069 1.00 83.81 105 ARG A CA 1
ATOM 864 C C . ARG A 1 105 ? 2.040 4.974 10.147 1.00 83.81 105 ARG A C 1
ATOM 866 O O . ARG A 1 105 ? 2.367 4.954 11.330 1.00 83.81 105 ARG A O 1
ATOM 873 N N . ALA A 1 106 ? 0.789 5.248 9.803 1.00 89.50 106 ALA A N 1
ATOM 874 C CA . ALA A 1 106 ? -0.272 5.332 10.803 1.00 89.50 106 ALA A CA 1
ATOM 875 C C . ALA A 1 106 ? -0.670 3.940 11.319 1.00 89.50 106 ALA A C 1
ATOM 877 O O . ALA A 1 106 ? -1.078 3.820 12.474 1.00 89.50 106 ALA A O 1
ATOM 878 N N . ALA A 1 107 ? -0.479 2.891 10.512 1.00 91.81 107 ALA A N 1
ATOM 879 C CA . ALA A 1 107 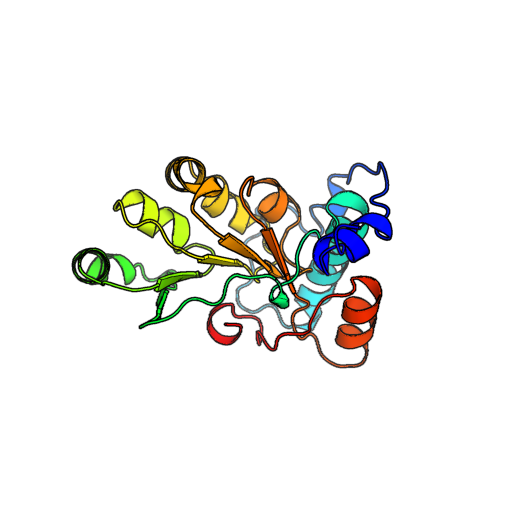? -1.000 1.558 10.800 1.00 91.81 107 ALA A CA 1
ATOM 880 C C . ALA A 1 107 ? -0.425 0.988 12.102 1.00 91.81 107 ALA A C 1
ATOM 882 O O . ALA A 1 107 ? -1.178 0.604 12.993 1.00 91.81 107 ALA A O 1
ATOM 883 N N . TRP A 1 108 ? 0.904 1.018 12.264 1.00 90.88 108 TRP A N 1
ATOM 884 C CA . TRP A 1 108 ? 1.552 0.488 13.471 1.00 90.88 108 TRP A CA 1
ATOM 885 C C . TRP A 1 108 ? 1.106 1.210 14.742 1.00 90.88 108 TRP A C 1
ATOM 887 O O . TRP A 1 108 ? 0.904 0.580 15.780 1.00 90.88 108 TRP A O 1
ATOM 897 N N . LYS A 1 109 ? 0.906 2.528 14.659 1.00 90.75 109 LYS A N 1
ATOM 898 C CA . LYS A 1 109 ? 0.497 3.343 15.796 1.00 90.75 109 LYS A CA 1
ATOM 899 C C . LYS A 1 109 ? -0.943 3.024 16.193 1.00 90.75 109 LYS A C 1
ATOM 901 O O . LYS A 1 109 ? -1.206 2.827 17.374 1.00 90.75 109 LYS A O 1
ATOM 906 N N . LEU A 1 110 ? -1.847 2.913 15.219 1.00 94.19 110 LEU A N 1
ATOM 907 C CA . LEU A 1 110 ? -3.232 2.499 15.452 1.00 94.19 110 LEU A CA 1
ATOM 908 C C . LEU A 1 110 ? -3.296 1.110 16.099 1.00 94.19 110 LEU A C 1
ATOM 910 O O . LEU A 1 110 ? -3.887 0.976 17.173 1.00 94.19 110 LEU A O 1
ATOM 914 N N . CYS A 1 111 ? -2.609 0.117 15.524 1.00 94.56 111 CYS A N 1
ATOM 915 C CA . CYS A 1 111 ? -2.610 -1.247 16.055 1.00 94.56 111 CYS A CA 1
ATOM 916 C C . CYS A 1 111 ? -2.020 -1.320 17.472 1.00 94.56 111 CYS A C 1
ATOM 918 O O . CYS A 1 111 ? -2.579 -1.997 18.330 1.00 94.56 111 CYS A O 1
ATOM 920 N N . THR A 1 112 ? -0.964 -0.550 17.769 1.00 92.50 112 THR A N 1
ATOM 921 C CA . THR A 1 112 ? -0.377 -0.464 19.124 1.00 92.50 112 THR A CA 1
ATOM 922 C C . THR A 1 112 ? -1.389 0.027 20.170 1.00 92.50 112 THR A C 1
ATOM 924 O O . THR A 1 112 ? -1.306 -0.336 21.342 1.00 92.50 112 THR A O 1
ATOM 927 N N . HIS A 1 113 ? -2.371 0.832 19.762 1.00 93.38 113 HIS A N 1
ATOM 928 C CA . HIS A 1 113 ? -3.447 1.320 20.627 1.00 93.38 113 HIS A CA 1
ATOM 929 C C . HIS A 1 113 ? -4.744 0.499 20.526 1.00 93.38 113 HIS A C 1
ATOM 931 O O . HIS A 1 113 ? -5.780 0.938 21.036 1.00 93.38 113 HIS A O 1
ATOM 937 N N . GLY A 1 114 ? -4.694 -0.685 19.906 1.00 94.69 114 GLY A N 1
ATOM 938 C CA . GLY A 1 114 ? -5.834 -1.591 19.759 1.00 94.69 114 GLY A CA 1
ATOM 939 C C . GLY A 1 114 ? -6.864 -1.143 18.720 1.00 94.69 114 GLY A C 1
ATOM 940 O O . GLY A 1 114 ? -8.005 -1.592 18.768 1.00 94.69 114 GLY A O 1
ATOM 941 N N . ILE A 1 115 ? -6.491 -0.243 17.806 1.00 96.06 115 ILE A N 1
ATOM 942 C CA . ILE A 1 115 ? -7.342 0.201 16.700 1.00 96.06 115 ILE A CA 1
ATOM 943 C C . ILE A 1 115 ? -6.873 -0.516 15.434 1.00 96.06 115 ILE A C 1
ATOM 945 O O . ILE A 1 115 ? -5.785 -0.242 14.931 1.00 96.06 115 ILE A O 1
ATOM 949 N N . VAL A 1 116 ? -7.695 -1.418 14.904 1.00 95.88 116 VAL A N 1
ATOM 950 C CA . VAL A 1 116 ? -7.382 -2.147 13.669 1.00 95.88 116 VAL A CA 1
ATOM 951 C C . VAL A 1 116 ? -7.958 -1.379 12.476 1.00 95.88 116 VAL A C 1
ATOM 953 O O . VAL A 1 116 ? -9.179 -1.229 12.394 1.00 95.88 116 VAL A O 1
ATOM 956 N N . PRO A 1 117 ? -7.129 -0.858 11.553 1.00 95.50 117 PRO A N 1
ATOM 957 C CA . PRO A 1 117 ? -7.640 -0.202 10.357 1.00 95.50 117 PRO A CA 1
ATOM 958 C C . PRO A 1 117 ? -8.309 -1.217 9.423 1.00 95.50 117 PRO A C 1
ATOM 960 O O . PRO A 1 117 ? -7.900 -2.368 9.333 1.00 95.50 117 PRO A O 1
ATOM 963 N N . ASN A 1 118 ? -9.311 -0.790 8.661 1.00 95.56 118 ASN A N 1
ATOM 964 C CA . ASN A 1 118 ? -9.911 -1.635 7.625 1.00 95.56 118 ASN A CA 1
ATOM 965 C C . ASN A 1 118 ? -9.031 -1.683 6.373 1.00 95.56 118 ASN A C 1
ATOM 967 O O . ASN A 1 118 ? -8.970 -2.698 5.679 1.00 95.56 118 ASN A O 1
ATOM 971 N N . ILE A 1 119 ? -8.374 -0.562 6.071 1.00 95.31 119 ILE A N 1
ATOM 972 C CA . ILE A 1 119 ? -7.504 -0.395 4.911 1.00 95.31 119 ILE A CA 1
ATOM 973 C C . ILE A 1 119 ? -6.176 0.190 5.378 1.00 95.31 119 ILE A C 1
ATOM 975 O O . ILE A 1 119 ? -6.158 1.141 6.156 1.00 95.31 119 ILE A O 1
ATOM 979 N N . VAL A 1 120 ? -5.071 -0.337 4.859 1.00 94.50 120 VAL A N 1
ATOM 980 C CA . VAL A 1 120 ? -3.755 0.305 4.934 1.00 94.50 120 VAL A CA 1
ATOM 981 C C . VAL A 1 120 ? -3.335 0.660 3.518 1.00 94.50 120 VAL A C 1
ATOM 983 O O . VAL A 1 120 ? -3.135 -0.224 2.689 1.00 94.50 120 VAL A O 1
ATOM 986 N N . GLY A 1 121 ? -3.246 1.954 3.234 1.00 92.88 121 GLY A N 1
ATOM 987 C CA . GLY A 1 121 ? -2.790 2.482 1.959 1.00 92.88 121 GLY A CA 1
ATOM 988 C C . GLY A 1 121 ? -1.305 2.830 2.003 1.00 92.88 121 GLY A C 1
ATOM 989 O O . GLY A 1 121 ? -0.858 3.460 2.961 1.00 92.88 121 GLY A O 1
ATOM 990 N N . ASN A 1 122 ? -0.554 2.468 0.964 1.00 91.75 122 ASN A N 1
ATOM 991 C CA . ASN A 1 122 ? 0.846 2.852 0.811 1.00 91.75 122 ASN A CA 1
ATOM 992 C C . ASN A 1 122 ? 1.153 3.316 -0.619 1.00 91.75 122 ASN A C 1
ATOM 994 O O . ASN A 1 122 ? 0.936 2.586 -1.589 1.00 91.75 122 ASN A O 1
ATOM 998 N N . VAL A 1 123 ? 1.649 4.551 -0.738 1.00 88.06 123 VAL A N 1
ATOM 999 C CA . VAL A 1 123 ? 2.167 5.128 -2.000 1.00 88.06 123 VAL A CA 1
ATOM 1000 C C . VAL A 1 123 ? 3.672 5.339 -1.975 1.00 88.06 123 VAL A C 1
ATOM 1002 O O . VAL A 1 123 ? 4.271 5.564 -3.025 1.00 88.06 123 VAL A O 1
ATOM 1005 N N . ASP A 1 124 ? 4.265 5.309 -0.785 1.00 85.25 124 ASP A N 1
ATOM 1006 C CA . ASP A 1 124 ? 5.660 5.655 -0.587 1.00 85.25 124 ASP A CA 1
ATOM 1007 C C . ASP A 1 124 ? 6.577 4.539 -1.113 1.00 85.25 124 ASP A C 1
ATOM 1009 O O . ASP A 1 124 ? 6.392 3.347 -0.843 1.00 85.25 124 ASP A O 1
ATOM 1013 N N . SER A 1 125 ? 7.562 4.942 -1.909 1.00 87.88 125 SER A N 1
ATOM 1014 C CA . SER A 1 125 ? 8.565 4.065 -2.505 1.00 87.88 125 SER A CA 1
ATOM 1015 C C . SER A 1 125 ? 9.709 3.722 -1.557 1.00 87.88 125 SER A C 1
ATOM 1017 O O . SER A 1 125 ? 10.530 2.867 -1.893 1.00 87.88 125 SER A O 1
ATOM 1019 N N . SER A 1 126 ? 9.749 4.364 -0.388 1.00 85.44 126 SER A N 1
ATOM 1020 C CA . SER A 1 126 ? 10.814 4.227 0.590 1.00 85.44 126 SER A CA 1
ATOM 1021 C C . SER A 1 126 ? 10.888 2.828 1.196 1.00 85.44 126 SER A C 1
ATOM 1023 O O . SER A 1 126 ? 9.892 2.256 1.654 1.00 85.44 126 SER A O 1
ATOM 1025 N N . PHE A 1 127 ? 12.110 2.302 1.310 1.00 85.69 127 PHE A N 1
ATOM 1026 C CA . PHE A 1 127 ? 12.373 1.060 2.043 1.00 85.69 127 PHE A CA 1
ATOM 1027 C C . PHE A 1 127 ? 11.996 1.176 3.528 1.00 85.69 127 PHE A C 1
ATOM 1029 O O . PHE A 1 127 ? 11.698 0.169 4.169 1.00 85.69 127 PHE A O 1
ATOM 1036 N N . LEU A 1 128 ? 11.969 2.397 4.080 1.00 84.44 128 LEU A N 1
A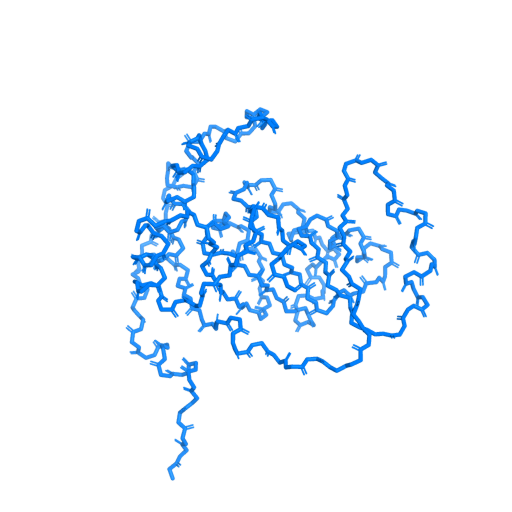TOM 1037 C CA . LEU A 1 128 ? 11.628 2.656 5.478 1.00 84.44 128 LEU A CA 1
ATOM 1038 C C . LEU A 1 128 ? 10.188 2.266 5.814 1.00 84.44 128 LEU A C 1
ATOM 1040 O O . LEU A 1 128 ? 9.891 2.019 6.982 1.00 84.44 128 LEU A O 1
ATOM 1044 N N . CYS A 1 129 ? 9.299 2.171 4.823 1.00 86.56 129 CYS A N 1
ATOM 1045 C CA . CYS A 1 129 ? 7.914 1.771 5.045 1.00 86.56 129 CYS A CA 1
ATOM 1046 C C . CYS A 1 129 ? 7.780 0.330 5.554 1.00 86.56 129 CYS A C 1
ATOM 1048 O O . CYS A 1 129 ? 6.798 0.017 6.234 1.00 86.56 129 CYS A O 1
ATOM 1050 N N . ILE A 1 130 ? 8.781 -0.525 5.302 1.00 89.88 130 ILE A N 1
ATOM 1051 C CA . ILE A 1 130 ? 8.763 -1.922 5.743 1.00 89.88 130 ILE A CA 1
ATOM 1052 C C . ILE A 1 130 ? 8.600 -2.030 7.259 1.00 89.88 130 ILE A C 1
ATOM 1054 O O . ILE A 1 130 ? 7.839 -2.867 7.726 1.00 89.88 130 ILE A O 1
ATOM 1058 N N . GLN A 1 131 ? 9.233 -1.140 8.030 1.00 86.50 131 GLN A N 1
ATOM 1059 C CA . GLN A 1 131 ? 9.243 -1.218 9.494 1.00 86.50 131 GLN A CA 1
ATOM 1060 C C . GLN A 1 131 ? 7.851 -1.008 10.111 1.00 86.50 131 GLN A C 1
ATOM 1062 O O . GLN A 1 131 ? 7.593 -1.445 11.231 1.00 86.50 131 GLN A O 1
ATOM 1067 N N . PHE A 1 132 ? 6.953 -0.324 9.394 1.00 87.81 132 PHE A N 1
ATOM 1068 C CA . PHE A 1 132 ? 5.594 -0.066 9.863 1.00 87.81 132 PHE A CA 1
ATOM 1069 C C . PHE A 1 132 ? 4.670 -1.235 9.538 1.00 87.81 132 PHE A C 1
ATOM 1071 O O . PHE A 1 132 ? 3.823 -1.583 10.354 1.00 87.81 132 PHE A O 1
ATOM 1078 N N . VAL A 1 133 ? 4.854 -1.850 8.369 1.00 89.06 133 VAL A N 1
ATOM 1079 C CA . VAL A 1 133 ? 4.063 -3.005 7.931 1.00 89.06 133 VAL A CA 1
ATOM 1080 C C . VAL A 1 133 ? 4.512 -4.285 8.635 1.00 89.06 133 VAL A C 1
ATOM 1082 O O . VAL A 1 133 ? 3.675 -5.052 9.097 1.00 89.06 133 VAL A O 1
ATOM 1085 N N . ASP A 1 134 ? 5.821 -4.490 8.780 1.00 90.69 134 ASP A N 1
ATOM 1086 C CA . ASP A 1 134 ? 6.420 -5.650 9.452 1.00 90.69 134 ASP A CA 1
ATOM 1087 C C . ASP A 1 134 ? 6.376 -5.546 10.989 1.00 90.69 134 ASP A C 1
ATOM 1089 O O . ASP A 1 134 ? 6.901 -6.391 11.715 1.00 90.69 134 ASP A O 1
ATOM 1093 N N . ASN A 1 135 ? 5.726 -4.509 11.521 1.00 92.31 135 ASN A N 1
ATOM 1094 C CA . ASN A 1 135 ? 5.561 -4.349 12.954 1.00 92.31 135 ASN A CA 1
ATOM 1095 C C . ASN A 1 135 ? 4.701 -5.493 13.539 1.00 92.31 135 ASN A C 1
ATOM 1097 O O . ASN A 1 135 ? 3.621 -5.765 13.003 1.00 92.31 135 ASN A O 1
ATOM 1101 N N . PRO A 1 136 ? 5.101 -6.124 14.664 1.00 94.88 136 PRO A N 1
ATOM 1102 C CA . PRO A 1 136 ? 4.350 -7.227 15.264 1.00 94.88 136 PRO A CA 1
ATOM 1103 C C . PRO A 1 136 ? 2.875 -6.917 15.535 1.00 94.88 136 PRO A C 1
ATOM 1105 O O . PRO A 1 136 ? 2.034 -7.794 15.359 1.00 94.88 136 PRO A O 1
ATOM 1108 N N . GLU A 1 137 ? 2.540 -5.682 15.917 1.00 94.62 137 GLU A N 1
ATOM 1109 C CA . GLU A 1 137 ? 1.154 -5.282 16.181 1.00 94.62 137 GLU A CA 1
ATOM 1110 C C . GLU A 1 137 ? 0.328 -5.168 14.897 1.00 94.62 137 GLU A C 1
ATOM 1112 O O . GLU A 1 137 ? -0.860 -5.466 14.907 1.00 94.62 137 GLU A O 1
ATOM 1117 N N . VAL A 1 138 ? 0.938 -4.811 13.765 1.00 94.62 138 VAL A N 1
ATOM 1118 C CA . VAL A 1 138 ? 0.251 -4.833 12.461 1.00 94.62 138 VAL A CA 1
ATOM 1119 C C . VAL A 1 138 ? 0.101 -6.265 11.962 1.00 94.62 138 VAL A C 1
ATOM 1121 O O . VAL A 1 138 ? -0.976 -6.653 11.509 1.00 94.62 138 VAL A O 1
ATOM 1124 N N . ARG A 1 139 ? 1.156 -7.078 12.094 1.00 95.38 139 ARG A N 1
ATOM 1125 C CA . ARG A 1 139 ? 1.185 -8.471 11.624 1.00 95.38 139 ARG A CA 1
ATOM 1126 C C . ARG A 1 139 ? 0.072 -9.332 12.215 1.00 95.38 139 ARG A C 1
ATOM 1128 O O . ARG A 1 139 ? -0.475 -10.163 11.498 1.00 95.38 139 ARG A O 1
ATOM 1135 N N . LYS A 1 140 ? -0.306 -9.105 13.478 1.00 96.38 140 LYS A N 1
ATOM 1136 C CA . LYS A 1 140 ? -1.420 -9.812 14.143 1.00 96.38 140 LYS A CA 1
ATOM 1137 C C . LYS A 1 140 ? -2.764 -9.658 13.422 1.00 96.38 140 LYS A C 1
ATOM 1139 O O . LYS A 1 140 ? -3.605 -10.538 13.555 1.00 96.38 140 LYS A O 1
ATOM 1144 N N . HIS A 1 141 ? -2.948 -8.574 12.669 1.00 96.69 141 HIS A N 1
ATOM 1145 C CA . HIS A 1 141 ? -4.227 -8.188 12.069 1.00 96.69 141 HIS A CA 1
ATOM 1146 C C . HIS A 1 141 ? -4.214 -8.192 10.531 1.00 96.69 141 HIS A C 1
ATOM 1148 O O . HIS A 1 141 ? -5.179 -7.759 9.905 1.00 96.69 141 HIS A O 1
ATOM 1154 N N . MET A 1 142 ? -3.147 -8.672 9.880 1.00 94.31 142 MET A N 1
ATOM 1155 C CA . MET A 1 142 ? -3.007 -8.590 8.415 1.00 94.31 142 MET A CA 1
ATOM 1156 C C . MET A 1 142 ? -4.143 -9.266 7.635 1.00 94.31 142 MET A C 1
ATOM 1158 O O . MET A 1 142 ? -4.493 -8.800 6.553 1.00 94.31 142 MET A O 1
ATOM 1162 N N . ASP A 1 143 ? -4.750 -10.323 8.175 1.00 95.38 143 ASP A N 1
ATOM 1163 C CA . ASP A 1 143 ? -5.874 -11.008 7.523 1.00 95.38 143 ASP A CA 1
ATOM 1164 C C . ASP A 1 143 ? -7.170 -10.172 7.543 1.00 95.38 143 ASP A C 1
ATOM 1166 O O . ASP A 1 143 ? -8.025 -10.281 6.649 1.00 95.38 143 ASP A O 1
ATOM 1170 N N . GLU A 1 144 ? -7.295 -9.283 8.530 1.00 95.19 144 GLU A N 1
ATOM 1171 C CA . GLU A 1 144 ? -8.416 -8.357 8.710 1.00 95.19 144 GLU A CA 1
ATOM 1172 C C . GLU A 1 144 ? -8.262 -7.104 7.838 1.00 95.19 144 GLU A C 1
ATOM 1174 O O . GLU A 1 144 ? -9.253 -6.550 7.361 1.00 95.19 144 GLU A O 1
ATOM 1179 N N . ILE A 1 145 ? -7.017 -6.699 7.578 1.00 95.62 145 ILE A N 1
ATOM 1180 C CA . ILE A 1 145 ? -6.668 -5.468 6.869 1.00 95.62 145 ILE A CA 1
ATOM 1181 C C . ILE A 1 145 ? -6.629 -5.695 5.349 1.00 95.62 145 ILE A C 1
ATOM 1183 O O . ILE A 1 145 ? -6.048 -6.653 4.832 1.00 95.62 145 ILE A O 1
ATOM 1187 N N . HIS A 1 146 ? -7.189 -4.753 4.592 1.00 95.62 146 HIS A N 1
ATOM 1188 C CA . HIS A 1 146 ? -6.957 -4.638 3.154 1.00 95.62 146 HIS A CA 1
ATOM 1189 C C . HIS A 1 146 ? -5.749 -3.738 2.866 1.00 95.62 146 HIS A C 1
ATOM 1191 O O . HIS A 1 146 ? -5.798 -2.533 3.096 1.00 95.62 146 HIS A O 1
ATOM 1197 N N . GLY A 1 147 ? -4.667 -4.306 2.340 1.00 95.31 147 GLY A N 1
ATOM 1198 C CA . GLY A 1 147 ? -3.495 -3.543 1.913 1.00 95.31 147 GLY A CA 1
ATOM 1199 C C . GLY A 1 147 ? -3.687 -2.987 0.502 1.00 95.31 147 GLY A C 1
ATOM 1200 O O . GLY A 1 147 ? -3.910 -3.755 -0.431 1.00 95.31 147 GLY A O 1
ATOM 1201 N N . VAL A 1 148 ? -3.605 -1.671 0.330 1.00 95.12 148 VAL A N 1
ATOM 1202 C CA . VAL A 1 148 ? -3.755 -0.979 -0.957 1.00 95.12 148 VAL A CA 1
ATOM 1203 C C . VAL A 1 148 ? -2.428 -0.315 -1.310 1.00 95.12 148 VAL A C 1
ATOM 1205 O O . VAL A 1 148 ? -2.021 0.651 -0.673 1.00 95.12 148 VAL A O 1
ATOM 1208 N N . PHE A 1 149 ? -1.746 -0.832 -2.326 1.00 94.88 149 PHE A N 1
ATOM 1209 C CA . PHE A 1 149 ? -0.377 -0.455 -2.662 1.00 94.88 149 PHE A CA 1
ATOM 1210 C C . PHE A 1 149 ? -0.297 0.197 -4.039 1.00 94.88 149 PHE A C 1
ATOM 1212 O O . PHE A 1 149 ? -0.841 -0.310 -5.025 1.00 94.88 149 PHE A O 1
ATOM 1219 N N . ALA A 1 150 ? 0.447 1.295 -4.126 1.00 94.62 150 ALA A N 1
ATOM 1220 C CA . ALA A 1 150 ? 0.923 1.789 -5.406 1.00 94.62 150 ALA A CA 1
ATOM 1221 C C . ALA A 1 150 ? 1.853 0.755 -6.057 1.00 94.62 150 ALA A C 1
ATOM 1223 O O . ALA A 1 150 ? 2.651 0.101 -5.389 1.00 94.62 150 ALA A O 1
ATOM 1224 N N . SER A 1 151 ? 1.817 0.653 -7.382 1.00 95.00 151 SER A N 1
ATOM 1225 C CA . SER A 1 151 ? 2.741 -0.197 -8.147 1.00 95.00 151 SER A CA 1
ATOM 1226 C C . SER A 1 151 ? 4.214 0.178 -7.985 1.00 95.00 151 SER A C 1
ATOM 1228 O O . SER A 1 151 ? 5.084 -0.634 -8.283 1.00 95.00 151 SER A O 1
ATOM 1230 N N . THR A 1 152 ? 4.497 1.388 -7.507 1.00 94.12 152 THR A N 1
ATOM 1231 C CA . THR A 1 152 ? 5.838 1.941 -7.272 1.00 94.12 152 THR A CA 1
ATOM 1232 C C . THR A 1 152 ? 6.273 1.868 -5.807 1.00 94.12 152 THR A C 1
ATOM 1234 O O . THR A 1 152 ? 7.373 2.317 -5.478 1.00 94.12 152 THR A O 1
ATOM 1237 N N . ALA A 1 153 ? 5.426 1.333 -4.920 1.00 93.25 153 ALA A N 1
ATOM 1238 C CA . ALA A 1 153 ? 5.780 1.106 -3.525 1.00 93.25 153 ALA A CA 1
ATOM 1239 C C . ALA A 1 153 ? 6.974 0.150 -3.412 1.00 93.25 153 ALA A C 1
ATOM 1241 O O . ALA A 1 153 ? 7.194 -0.693 -4.290 1.00 93.25 153 ALA A O 1
ATOM 1242 N N . HIS A 1 154 ? 7.736 0.269 -2.323 1.00 93.25 154 HIS A N 1
ATOM 1243 C CA . HIS A 1 154 ? 8.927 -0.556 -2.142 1.00 93.25 154 HIS A CA 1
ATOM 1244 C C . HIS A 1 154 ? 8.573 -2.058 -2.161 1.00 93.25 154 HIS A C 1
ATOM 1246 O O . HIS A 1 154 ? 7.697 -2.482 -1.394 1.00 93.25 154 HIS A O 1
ATOM 1252 N N . PRO A 1 155 ? 9.269 -2.897 -2.953 1.00 93.44 155 PRO A N 1
ATOM 1253 C CA . PRO A 1 155 ? 8.937 -4.315 -3.088 1.00 93.44 155 PRO A CA 1
ATOM 1254 C C . PRO A 1 155 ? 8.901 -5.066 -1.755 1.00 93.44 155 PRO A C 1
ATOM 1256 O O . PRO A 1 155 ? 7.997 -5.864 -1.504 1.00 93.44 155 PRO A O 1
ATOM 1259 N N . LEU A 1 156 ? 9.847 -4.778 -0.855 1.00 92.25 156 LEU A N 1
ATOM 1260 C CA . LEU A 1 156 ? 9.881 -5.419 0.464 1.00 92.25 156 LEU A CA 1
ATOM 1261 C C . LEU A 1 156 ? 8.698 -5.027 1.362 1.00 92.25 156 LEU A C 1
ATOM 1263 O O . LEU A 1 156 ? 8.237 -5.861 2.134 1.00 92.25 156 LEU A O 1
ATOM 1267 N N . THR A 1 157 ? 8.156 -3.814 1.228 1.00 92.50 157 THR A N 1
ATOM 1268 C CA . THR A 1 157 ? 6.948 -3.393 1.959 1.00 92.50 157 THR A CA 1
ATOM 1269 C C . THR A 1 157 ? 5.742 -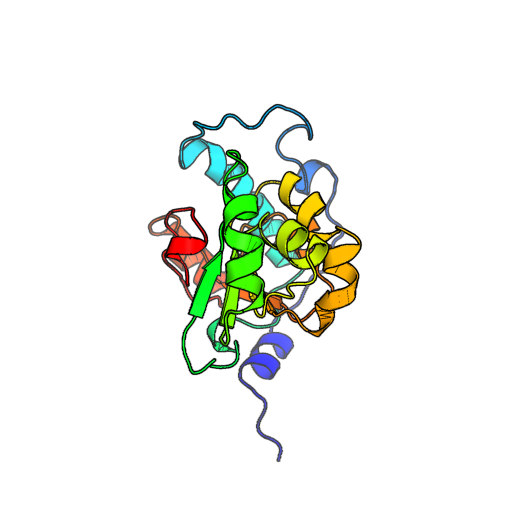4.218 1.511 1.00 92.50 157 THR A C 1
ATOM 1271 O O . THR A 1 157 ? 4.984 -4.719 2.339 1.00 92.50 157 THR A O 1
ATOM 1274 N N . ILE A 1 158 ? 5.599 -4.437 0.199 1.00 93.75 158 ILE A N 1
ATOM 1275 C CA . ILE A 1 158 ? 4.518 -5.258 -0.365 1.00 93.75 158 ILE A CA 1
ATOM 1276 C C . ILE A 1 158 ? 4.674 -6.735 0.031 1.00 93.75 158 ILE A C 1
ATOM 1278 O O . ILE A 1 158 ? 3.676 -7.412 0.290 1.00 93.75 158 ILE A O 1
ATOM 1282 N N . ARG A 1 159 ? 5.910 -7.254 0.066 1.00 92.38 159 ARG A N 1
ATOM 1283 C CA . ARG A 1 159 ? 6.204 -8.635 0.495 1.00 92.38 159 ARG A CA 1
ATOM 1284 C C . ARG A 1 159 ? 5.962 -8.845 1.992 1.00 92.38 159 ARG A C 1
ATOM 1286 O O . ARG A 1 159 ? 5.520 -9.925 2.369 1.00 92.38 159 ARG A O 1
ATOM 1293 N N . ALA A 1 160 ? 6.214 -7.834 2.823 1.00 92.75 160 ALA A N 1
ATOM 1294 C CA . ALA A 1 160 ? 5.960 -7.899 4.262 1.00 92.75 160 ALA A CA 1
ATOM 1295 C C . ALA A 1 160 ? 4.461 -7.997 4.599 1.00 92.75 160 ALA A C 1
ATOM 1297 O O . ALA A 1 160 ? 4.103 -8.543 5.639 1.00 92.75 160 ALA A O 1
ATOM 1298 N N . PHE A 1 161 ? 3.574 -7.510 3.724 1.00 93.75 161 PHE A N 1
ATOM 1299 C CA . PHE A 1 161 ? 2.129 -7.603 3.920 1.00 93.75 161 PHE A CA 1
ATOM 1300 C C . PHE A 1 161 ? 1.580 -8.958 3.441 1.00 93.75 161 PHE A C 1
ATOM 1302 O O . PHE A 1 161 ? 1.386 -9.169 2.243 1.00 93.75 161 PHE A O 1
ATOM 1309 N N . SER A 1 162 ? 1.275 -9.873 4.366 1.00 92.75 162 SER A N 1
ATOM 1310 C CA . SER A 1 162 ? 0.749 -11.210 4.032 1.00 92.75 162 SER A CA 1
ATOM 1311 C C . SER A 1 162 ? -0.765 -11.259 3.795 1.00 92.75 162 SER A C 1
ATOM 1313 O O . SER A 1 162 ? -1.281 -12.286 3.359 1.00 92.75 162 SER A O 1
ATOM 1315 N N . GLY A 1 163 ? -1.477 -10.167 4.085 1.00 91.75 163 GLY A N 1
ATOM 1316 C CA . GLY A 1 163 ? -2.928 -10.076 3.954 1.00 91.75 163 GLY A CA 1
ATOM 1317 C C . GLY A 1 163 ? -3.432 -9.908 2.516 1.00 91.75 163 GLY A C 1
ATOM 1318 O O . GLY A 1 163 ? -2.741 -10.150 1.524 1.00 91.75 163 GLY A O 1
ATOM 1319 N N . ARG A 1 164 ? -4.677 -9.434 2.382 1.00 94.38 164 ARG A N 1
ATOM 1320 C CA . ARG A 1 164 ? -5.300 -9.165 1.072 1.00 94.38 164 ARG A CA 1
ATOM 1321 C C . ARG A 1 164 ? -4.734 -7.879 0.467 1.00 94.38 164 ARG A C 1
ATOM 1323 O O . ARG A 1 164 ? -4.962 -6.805 1.017 1.00 94.38 164 ARG A O 1
ATOM 1330 N N . ARG A 1 165 ? -4.055 -7.992 -0.679 1.00 94.88 165 ARG A N 1
ATOM 1331 C CA . ARG A 1 165 ? -3.370 -6.885 -1.369 1.00 94.88 165 ARG A CA 1
ATOM 1332 C C . ARG A 1 165 ? -4.134 -6.432 -2.612 1.00 94.88 165 ARG A C 1
ATOM 1334 O O . ARG A 1 165 ? -4.595 -7.269 -3.385 1.00 94.88 165 ARG A O 1
ATOM 1341 N N . TYR A 1 166 ? -4.221 -5.123 -2.816 1.00 95.06 166 TYR A N 1
ATOM 1342 C CA . TYR A 1 166 ? -4.830 -4.470 -3.972 1.00 95.06 166 TYR A CA 1
ATOM 1343 C C . TYR A 1 166 ? -3.863 -3.439 -4.538 1.00 95.06 166 TYR A C 1
ATOM 1345 O O . TYR A 1 166 ? -3.199 -2.737 -3.782 1.00 95.06 166 TYR A O 1
ATOM 1353 N N . TYR A 1 167 ? -3.814 -3.328 -5.860 1.00 95.38 167 TYR A N 1
ATOM 1354 C CA . TYR A 1 167 ? -2.831 -2.503 -6.551 1.00 95.38 167 TYR A CA 1
ATOM 1355 C C . TYR A 1 167 ? -3.473 -1.431 -7.429 1.00 95.38 167 TYR A C 1
ATOM 1357 O O . TYR A 1 167 ? -4.562 -1.610 -7.990 1.00 95.38 167 TYR A O 1
ATOM 1365 N N . PHE A 1 168 ? -2.761 -0.322 -7.592 1.00 94.94 168 PHE A N 1
ATOM 1366 C CA . PHE A 1 168 ? -3.084 0.732 -8.548 1.00 94.94 168 PHE A CA 1
ATOM 1367 C C . PHE A 1 168 ? -1.803 1.374 -9.088 1.00 94.94 168 PHE A C 1
ATOM 1369 O O . PHE A 1 168 ? -0.733 1.264 -8.492 1.00 94.94 168 PHE A O 1
ATOM 1376 N N . GLN A 1 169 ? -1.914 2.049 -10.228 1.00 94.44 169 GLN A N 1
ATOM 1377 C CA . GLN A 1 169 ? -0.834 2.842 -10.798 1.00 94.44 169 GLN A CA 1
ATOM 1378 C C . GLN A 1 169 ? -0.967 4.291 -10.310 1.00 94.44 169 GLN A C 1
ATOM 1380 O O . GLN A 1 169 ? -1.950 4.947 -10.669 1.00 94.44 169 GLN A O 1
ATOM 1385 N N . PRO A 1 170 ? -0.023 4.830 -9.517 1.00 91.94 170 PRO A N 1
ATOM 1386 C CA . PRO A 1 170 ? -0.041 6.247 -9.191 1.00 91.94 170 PRO A CA 1
ATOM 1387 C C . PRO A 1 170 ? 0.231 7.087 -10.440 1.00 91.94 170 PRO A C 1
ATOM 1389 O O . PRO A 1 170 ? 0.944 6.667 -11.360 1.00 91.94 170 PRO A O 1
ATOM 1392 N N . TRP A 1 171 ? -0.321 8.295 -10.443 1.00 88.50 171 TRP A N 1
ATOM 1393 C CA . TRP A 1 171 ? -0.037 9.301 -11.452 1.00 88.50 171 TRP A CA 1
ATOM 1394 C C . TRP A 1 171 ? 1.409 9.798 -11.372 1.00 88.50 171 TRP A C 1
ATOM 1396 O O . TRP A 1 171 ? 1.832 10.347 -10.358 1.00 88.50 171 TRP A O 1
ATOM 1406 N N . MET A 1 172 ? 2.141 9.666 -12.476 1.00 85.00 172 MET A N 1
ATOM 1407 C CA . MET A 1 172 ? 3.530 10.119 -12.637 1.00 85.00 172 MET A CA 1
ATOM 1408 C C . MET A 1 172 ? 3.708 11.031 -13.864 1.00 85.00 172 MET A C 1
ATOM 1410 O O . MET A 1 172 ? 4.827 11.282 -14.302 1.00 85.00 172 MET A O 1
ATOM 1414 N N . GLY A 1 173 ? 2.601 11.514 -14.438 1.00 84.50 173 GLY A N 1
ATOM 1415 C CA . GLY A 1 173 ? 2.578 12.279 -15.685 1.00 84.50 173 GLY A CA 1
ATOM 1416 C C . GLY A 1 173 ? 2.486 11.412 -16.947 1.00 84.50 173 GLY A C 1
ATOM 1417 O O . GLY A 1 173 ? 2.682 10.191 -16.921 1.00 84.50 173 GLY A O 1
ATOM 1418 N N . PHE A 1 174 ? 2.154 12.051 -18.068 1.00 82.81 174 PHE A N 1
ATOM 1419 C CA . PHE A 1 174 ? 2.080 11.415 -19.385 1.00 82.81 174 PHE A CA 1
ATOM 1420 C C . PHE A 1 174 ? 3.426 11.475 -20.123 1.00 82.81 174 PHE A C 1
ATOM 1422 O O . PHE A 1 174 ? 4.165 12.443 -19.945 1.00 82.81 174 PHE A O 1
ATOM 1429 N N . PRO A 1 175 ? 3.741 10.490 -20.990 1.00 91.00 175 PRO A N 1
ATOM 1430 C CA . PRO A 1 175 ? 2.980 9.266 -21.302 1.00 91.00 175 PRO A CA 1
ATOM 1431 C C . PRO A 1 175 ? 3.305 8.080 -20.371 1.00 91.00 175 PRO A C 1
ATOM 1433 O O . PRO A 1 175 ? 2.864 6.948 -20.596 1.00 91.00 175 PRO A O 1
ATOM 1436 N N . LEU A 1 176 ? 4.117 8.315 -19.339 1.00 90.69 176 LEU A N 1
ATOM 1437 C CA . LEU A 1 176 ? 4.666 7.259 -18.497 1.00 90.69 176 LEU A CA 1
ATOM 1438 C C . LEU A 1 176 ? 3.586 6.512 -17.703 1.00 90.69 176 LEU A C 1
ATOM 1440 O O . LEU A 1 176 ? 3.596 5.282 -17.667 1.00 90.69 176 LEU A O 1
ATOM 1444 N N . THR A 1 177 ? 2.643 7.247 -17.111 1.00 91.88 177 THR A N 1
ATOM 1445 C CA . THR A 1 177 ? 1.553 6.673 -16.305 1.00 91.88 177 THR A CA 1
ATOM 1446 C C . THR A 1 177 ? 0.749 5.649 -17.102 1.00 91.88 177 THR A C 1
ATOM 1448 O O . THR A 1 177 ? 0.575 4.521 -16.643 1.00 91.88 177 THR A O 1
ATOM 1451 N N . ASP A 1 178 ? 0.333 6.005 -18.318 1.00 92.44 178 ASP A N 1
ATOM 1452 C CA . ASP A 1 178 ? -0.465 5.133 -19.185 1.00 92.44 178 ASP A CA 1
ATOM 1453 C C . ASP A 1 178 ? 0.308 3.892 -19.608 1.00 92.44 178 ASP A C 1
ATOM 1455 O O . ASP A 1 178 ? -0.224 2.785 -19.592 1.00 92.44 178 ASP A O 1
ATOM 1459 N N . SER A 1 179 ? 1.585 4.065 -19.948 1.00 94.25 179 SER A N 1
ATOM 1460 C CA . SER A 1 179 ? 2.436 2.961 -20.391 1.00 94.25 179 SER A CA 1
ATOM 1461 C C . SER A 1 179 ? 2.583 1.897 -19.300 1.00 94.25 179 SER A C 1
ATOM 1463 O O . SER A 1 179 ? 2.466 0.700 -19.569 1.00 94.25 179 SER A O 1
ATOM 1465 N N . LEU A 1 180 ? 2.808 2.327 -18.057 1.00 93.25 180 LEU A N 1
ATOM 1466 C CA . LEU A 1 180 ? 2.970 1.431 -16.912 1.00 93.25 180 LEU A CA 1
ATOM 1467 C C . LEU A 1 180 ? 1.633 0.853 -16.439 1.00 93.25 180 LEU A C 1
ATOM 1469 O O . LEU A 1 180 ? 1.546 -0.347 -16.178 1.00 93.25 180 LEU A O 1
ATOM 1473 N N . SER A 1 181 ? 0.575 1.666 -16.411 1.00 92.81 181 SER A N 1
ATOM 1474 C CA . SER A 1 181 ? -0.795 1.214 -16.145 1.00 92.81 181 SER A CA 1
ATOM 1475 C C . SER A 1 181 ? -1.220 0.122 -17.127 1.00 92.81 181 SER A C 1
ATOM 1477 O O . SER A 1 181 ? -1.685 -0.934 -16.697 1.00 92.81 181 SER A O 1
ATOM 1479 N N . ALA A 1 182 ? -0.995 0.322 -18.428 1.00 91.88 182 ALA A N 1
ATOM 1480 C CA . ALA A 1 182 ? -1.342 -0.641 -19.465 1.00 91.88 182 ALA A CA 1
ATOM 1481 C C . ALA A 1 182 ? -0.543 -1.945 -19.330 1.00 91.88 182 ALA A C 1
ATOM 1483 O O . ALA A 1 182 ? -1.125 -3.028 -19.409 1.00 91.88 182 ALA A O 1
ATOM 1484 N N . LYS A 1 183 ? 0.771 -1.859 -19.069 1.00 90.88 183 LYS A N 1
ATOM 1485 C CA . LYS A 1 183 ? 1.624 -3.039 -18.842 1.00 90.88 183 LYS A CA 1
ATOM 1486 C C . LYS A 1 183 ? 1.191 -3.832 -17.609 1.00 90.88 183 LYS A C 1
ATOM 1488 O O . LYS A 1 183 ? 1.029 -5.044 -17.695 1.00 90.88 183 LYS A O 1
ATOM 1493 N N . GLY A 1 184 ? 0.961 -3.154 -16.485 1.00 89.12 184 GLY A N 1
ATOM 1494 C CA . GLY A 1 184 ? 0.522 -3.785 -15.238 1.00 89.12 184 GLY A CA 1
ATOM 1495 C C . GLY A 1 184 ? -0.965 -4.151 -15.206 1.00 89.12 184 GLY A C 1
ATOM 1496 O O . GLY A 1 184 ? -1.403 -4.850 -14.296 1.00 89.12 184 GLY A O 1
ATOM 1497 N N . ARG A 1 185 ? -1.757 -3.677 -16.179 1.00 90.62 185 ARG A N 1
ATOM 1498 C CA . ARG A 1 185 ? -3.232 -3.728 -16.181 1.00 90.62 185 ARG A CA 1
ATOM 1499 C C . ARG A 1 185 ? -3.836 -3.163 -14.892 1.00 90.62 185 ARG A C 1
ATOM 1501 O O . ARG A 1 185 ? -4.771 -3.729 -14.315 1.00 90.62 185 ARG A O 1
ATOM 1508 N N . LEU A 1 186 ? -3.268 -2.046 -14.448 1.00 92.62 186 LEU A N 1
ATOM 1509 C CA . LEU A 1 186 ? -3.606 -1.374 -13.203 1.00 92.62 186 LEU A CA 1
ATOM 1510 C C . LEU A 1 186 ? -4.455 -0.130 -13.471 1.00 92.62 186 LEU A C 1
ATOM 1512 O O . LEU A 1 186 ? -4.094 0.652 -14.348 1.00 92.62 186 LEU A O 1
ATOM 1516 N N . PRO A 1 187 ? -5.528 0.117 -12.708 1.00 93.50 187 PRO A N 1
ATOM 1517 C CA . PRO A 1 187 ? -6.233 1.391 -12.757 1.00 93.50 187 PRO A CA 1
ATOM 1518 C C . PRO A 1 187 ? -5.306 2.521 -12.301 1.00 93.50 187 PRO A C 1
ATOM 1520 O O . PRO A 1 187 ? -4.494 2.340 -11.390 1.00 93.50 187 PRO A O 1
ATOM 1523 N N . VAL A 1 188 ? -5.438 3.681 -12.939 1.00 92.56 188 VAL A N 1
ATOM 1524 C CA . VAL A 1 188 ? -4.683 4.883 -12.580 1.00 92.56 188 VAL A CA 1
ATOM 1525 C C . VAL A 1 188 ? -5.396 5.614 -11.452 1.00 92.56 188 VAL A C 1
ATOM 1527 O O . VAL A 1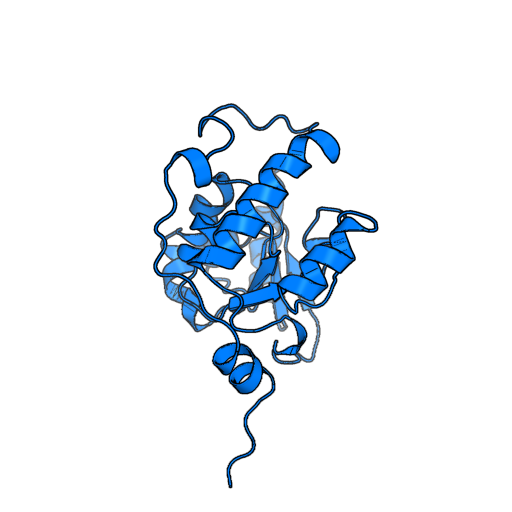 188 ? -6.607 5.821 -11.520 1.00 92.56 188 VAL A O 1
ATOM 1530 N N . MET A 1 189 ? -4.643 6.045 -10.442 1.00 89.00 189 MET A N 1
ATOM 1531 C CA . MET A 1 189 ? -5.136 6.953 -9.411 1.00 89.00 189 MET A CA 1
ATOM 1532 C C . MET A 1 189 ? -4.242 8.175 -9.284 1.00 89.00 189 MET A C 1
ATOM 1534 O O . MET A 1 189 ? -3.012 8.081 -9.275 1.00 89.00 189 MET A O 1
ATOM 1538 N N . SER A 1 190 ? -4.873 9.338 -9.155 1.00 80.31 190 SER A N 1
ATOM 1539 C CA . SER A 1 190 ? -4.168 10.582 -8.879 1.00 80.31 190 SER A CA 1
ATOM 1540 C C . SER A 1 190 ? -3.832 10.655 -7.395 1.00 80.31 190 SER A C 1
ATOM 1542 O O . SER A 1 190 ? -4.623 11.154 -6.609 1.00 80.31 190 SER A O 1
ATOM 1544 N N . SER A 1 191 ? -2.654 10.166 -7.012 1.00 66.50 191 SER A N 1
ATOM 1545 C CA . SER A 1 191 ? -2.171 10.261 -5.632 1.00 66.50 191 SER A CA 1
ATOM 1546 C C . SER A 1 191 ? -1.456 11.577 -5.328 1.00 66.50 191 SER A C 1
ATOM 1548 O O . SER A 1 191 ? -1.293 11.938 -4.169 1.00 66.50 191 SER A O 1
ATOM 1550 N N . GLY A 1 192 ? -0.956 12.297 -6.339 1.00 59.66 192 GLY A N 1
ATOM 1551 C CA . GLY A 1 192 ? -0.110 13.479 -6.117 1.00 59.66 192 GLY A CA 1
ATOM 1552 C C . GLY A 1 192 ? 1.110 13.209 -5.218 1.00 59.66 192 GLY A C 1
ATOM 1553 O O . GLY A 1 192 ? 1.606 14.134 -4.588 1.00 59.66 192 GLY A O 1
ATOM 1554 N N . GLY A 1 193 ? 1.549 11.947 -5.105 1.00 58.41 193 GLY A N 1
ATOM 1555 C CA . GLY A 1 193 ? 2.602 11.522 -4.175 1.00 58.41 193 GLY A CA 1
ATOM 1556 C C . GLY A 1 193 ? 2.157 11.298 -2.721 1.00 58.41 193 GLY A C 1
ATOM 1557 O O . GLY A 1 193 ? 2.990 10.933 -1.902 1.00 58.41 193 GLY A O 1
ATOM 1558 N N . CYS A 1 194 ? 0.870 11.457 -2.395 1.00 59.06 194 CYS A N 1
ATOM 1559 C CA . CYS A 1 194 ? 0.328 11.300 -1.044 1.00 59.06 194 CYS A CA 1
ATOM 1560 C C . CYS A 1 194 ? -0.868 10.339 -1.023 1.00 59.06 194 CYS A C 1
ATOM 1562 O O . CYS A 1 194 ? -1.850 10.516 -1.746 1.00 59.06 194 CYS A O 1
ATOM 1564 N N . ILE A 1 195 ? -0.847 9.344 -0.135 1.00 59.91 195 ILE A N 1
ATOM 1565 C CA . ILE A 1 195 ? -1.913 8.333 -0.067 1.00 59.91 195 ILE A CA 1
ATOM 1566 C C . ILE A 1 195 ? -3.276 8.939 0.313 1.00 59.91 195 ILE A C 1
ATOM 1568 O O . ILE A 1 195 ? -4.294 8.504 -0.216 1.00 59.91 195 ILE A O 1
ATOM 1572 N N . HIS A 1 196 ? -3.317 10.007 1.119 1.00 58.00 196 HIS A N 1
ATOM 1573 C CA . HIS A 1 196 ? -4.574 10.678 1.483 1.00 58.00 196 HIS A CA 1
ATOM 1574 C C . HIS A 1 196 ? -5.267 11.394 0.308 1.00 58.00 196 HIS A C 1
ATOM 1576 O O . HIS A 1 196 ? -6.458 11.657 0.387 1.00 58.00 196 HIS A O 1
ATOM 1582 N N . ASN A 1 197 ? -4.553 11.689 -0.784 1.00 52.16 197 ASN A N 1
ATOM 1583 C CA . ASN A 1 197 ? -5.150 12.225 -2.016 1.00 52.16 197 ASN A CA 1
ATOM 1584 C C . ASN A 1 197 ? -5.636 11.115 -2.959 1.00 52.16 197 ASN A C 1
ATOM 1586 O O . ASN A 1 197 ? -6.213 11.398 -4.005 1.00 52.16 197 ASN A O 1
ATOM 1590 N N . THR A 1 198 ? -5.335 9.859 -2.624 1.00 52.12 198 THR A N 1
ATOM 1591 C CA . THR A 1 198 ? -5.501 8.716 -3.521 1.00 52.12 198 THR A CA 1
ATOM 1592 C C . THR A 1 198 ? -6.820 7.994 -3.305 1.00 52.12 198 THR A C 1
ATOM 1594 O O . THR A 1 198 ? -7.216 7.257 -4.192 1.00 52.12 198 THR A O 1
ATOM 1597 N N . LEU A 1 199 ? -7.488 8.144 -2.158 1.00 49.47 199 LEU A N 1
ATOM 1598 C CA . LEU A 1 199 ? -8.599 7.277 -1.749 1.00 49.47 199 LEU A CA 1
ATOM 1599 C C . LEU A 1 199 ? -9.835 8.073 -1.335 1.00 49.47 199 LEU A C 1
ATOM 1601 O O . LEU A 1 199 ? -9.673 9.042 -0.564 1.00 49.47 199 LEU A O 1
#

Sequence (199 aa):
MATLTKHDRRKATFIAQEWEPTNEDLFIRKPYETERTDSTLYEKLPEWLTNWRVNYETIGFDRTIEDLPRIKGPTLIVDNSMTGSLDKHIEALKKFEGTILSCDRAAWKLCTHGIVPNIVGNVDSSFLCIQFVDNPEVRKHMDEIHGVFASTAHPLTIRAFSGRRYYFQPWMGFPLTDSLSAKGRLPVMSSGGCIHNTL

InterPro domains:
  IPR002826 6-hydroxymethylpterin diphosphokinase MptE-like [PF01973] (85-175)

Foldseek 3Di:
DDDQDPLRVVVVVQDQDPDDDDPVLQPVDPPPPPPPPPDDLVNCVVLLVSLLVCCRNHVAFRAAPVPPDDFDDDEDEDEQPPPRCVVVCLVVLVVDDGAYEYEQQVQQVCLVSVHHHQEYEYEDSDPVSLCRLLPPSNVVCLQNYEYEYESSHRPNNVVSRPYHYHYAHEDSDPDVSVVSCVSSVHHYFDQVSHRVRGD

Secondary structure (DSSP, 8-state):
-PPPPHHHHHHTT----S-PPPHHHH-SS-TTSPP-TT--HHHHHHHHHHHHHHIIIII---EEGGGSPPP-S-EEEE---TT-GGGGGHHHHTT--SEEEEETTHHHHHHHTT---SEEEE----GGGHHHHS-HHHHTTTTTSEEEEETTS-HHHHHH--SEEEEEEE---TTHHHHHHHHHTPPEE--TT-GGGT-